Protein AF-0000000079405827 (afdb_homodimer)

Secondary structure (DSSP, 8-state):
--BTT-SSPPPGGGGTTSEEEEEEE-SSSSHHHHHHHHHHHHHHHGGGTEEEEEEE--TTTTTT-S-HHHHHHHHHHTSS-TT---SSEEBPP---SSTT--HHHHHHHHHS-S-TT-SS-S-SSGGG--SSS--TT---STT-EEEE-TTS-EEEEE-TTS-GGGGHHHHHHHHHT--/--BTT-SSPPPGGGGTTSEEEEEEE-SSSSHHHHHHHHHHHHHHHGGGTEEEEEEE--SSTTTT-S-HHHHHHHHHHTSS-TT---SSEEBPP---SSTT--HHHHHHHHHS-S-TT-SS-S-SSGGG--SSS--TT---STT-EEEE-TTS-EEEEE-TTS-GGGGHHHHHHHHHT--

Foldseek 3Di:
DAFQPDDDDDDVVVLAQAKEKEFEAALQDPQQQQQVLLQVLCVVCVVLGYAYEYAYELLFVRRHVDASVCRQVSVDPPVVHPGDDHPHTYGGHAALDAPGHDVVSVVLCVLAQAAPVGRQDQEDDCVSGDHPPDDSSGQRHGTWIWIAANRRRTDGIHHPPDRNNVCSVVSVVRSVVDD/DAFQPDDDDDDVVVLAQAKEKEFEAALQDPQQQQQVLLQVLCVVCVVLGYAYEYAYELLFVRRHVDASVCRQVSVDPPVVHPGDDHPHTYGGHAALDAPGHDVVSVVLCVLAQAAPVGRQDQEDDCVSGDHPPDDSSGQRHGTWIWIAANRRRTDGTHHPPDRNNVCVVVSVVRSVVDD

Radius of gyration: 23.54 Å; Cα contacts (8 Å, |Δi|>4): 698; chains: 2; bounding box: 37×74×50 Å

Solvent-accessible surface area (backbone atoms only — not comparable to full-atom values): 19158 Å² total; per-residue (Å²): 88,39,37,54,97,44,91,61,63,48,58,72,75,78,48,63,68,24,32,35,40,40,27,41,31,40,52,47,61,74,20,48,64,46,54,53,29,51,37,49,50,33,67,74,33,32,92,73,35,40,42,48,39,36,32,31,31,43,68,49,71,25,26,33,63,60,50,71,87,27,43,64,40,32,26,18,52,41,30,62,12,91,68,41,71,77,80,56,53,46,32,42,67,46,43,63,50,35,78,70,28,38,65,68,42,51,54,48,25,67,77,42,46,46,21,74,86,45,66,81,73,54,71,92,58,68,79,52,64,78,60,54,62,82,59,91,38,49,77,57,50,59,46,28,37,38,35,25,33,40,87,68,46,79,70,49,29,36,34,56,82,50,61,63,61,65,48,50,62,60,50,50,54,58,57,63,63,53,135,89,39,38,55,97,44,90,60,63,47,59,71,75,78,47,64,69,24,31,35,41,40,28,42,31,41,51,48,62,72,22,49,64,45,54,52,30,52,37,49,50,33,66,74,32,31,91,73,37,40,42,47,39,35,34,30,32,44,68,47,70,26,26,33,62,60,52,70,87,25,42,64,40,32,26,17,53,40,30,61,12,92,68,42,70,78,81,54,53,47,32,44,66,46,41,62,50,35,78,70,28,39,65,68,41,49,53,47,25,66,76,43,45,44,22,76,85,44,65,80,73,54,70,92,58,69,80,52,62,78,61,54,62,82,59,90,38,48,76,58,50,61,46,29,37,37,34,25,34,40,86,67,47,78,69,48,28,36,34,57,83,50,61,64,59,66,49,50,63,58,50,50,54,57,57,64,64,53,135

Nearest PDB structures (foldseek):
  2f8a-assembly1_A  TM=9.937E-01  e=5.161E-32  Homo sapiens
  1gp1-assembly1_A  TM=9.942E-01  e=3.363E-31  Bos taurus
  2he3-assembly1_A  TM=9.843E-01  e=1.339E-29  Homo sapiens
  2i3y-assembly1_A  TM=9.619E-01  e=4.465E-22  Homo sapiens
  2r37-assembly1_A  TM=9.574E-01  e=3.768E-21  Homo sapiens

Organism: Sphenodon punctatus (NCBI:txid8508)

InterPro domains:
  IPR000889 Glutathione peroxidase [PF00255] (8-109)
  IPR000889 Glutathione peroxidase [PIRSF000303] (8-177)
  IPR000889 Glutathione peroxidase [PR01011] (15-32)
  IPR000889 Glutathione peroxidase [PR01011] (50-66)
  IPR000889 Glutathione peroxidase [PR01011] (139-148)
  IPR000889 Glutathione peroxidase [PS51355] (1-179)
  IPR000889 Glutathione peroxidase [PTHR11592] (9-175)
  IPR000889 Glutathione peroxidase [cd00340] (8-171)
  IPR029760 Glutathione peroxidase conserved site [PS00763] (53-60)
  IPR036249 Thioredoxin-like superfamily [SSF52833] (8-176)

pLDDT: mean 95.85, std 5.58, range [57.94, 98.88]

Structure (mmCIF, N/CA/C/O backbone):
data_AF-0000000079405827-model_v1
#
loop_
_entity.id
_entity.type
_entity.pdbx_description
1 polymer 'Glutathione peroxidase'
#
loop_
_atom_site.group_PDB
_atom_site.id
_atom_site.type_symbol
_atom_site.label_atom_id
_atom_site.label_alt_id
_atom_site.label_comp_id
_atom_site.label_asym_id
_atom_site.label_entity_id
_atom_site.label_seq_id
_atom_site.pdbx_PDB_ins_code
_atom_site.Cartn_x
_atom_site.Cartn_y
_atom_site.Cartn_z
_atom_site.occupancy
_atom_site.B_iso_or_equiv
_atom_site.auth_seq_id
_atom_site.auth_comp_id
_atom_site.auth_asym_id
_atom_site.auth_atom_id
_atom_site.pdbx_PDB_model_num
ATOM 1 N N . ALA A 1 1 ? 0.697 -11.344 -21.594 1 86.25 1 ALA A N 1
ATOM 2 C CA . ALA A 1 1 ? 0.939 -10.43 -20.484 1 86.25 1 ALA A CA 1
ATOM 3 C C . ALA A 1 1 ? 2.293 -9.742 -20.625 1 86.25 1 ALA A C 1
ATOM 5 O O . ALA A 1 1 ? 3.203 -10.266 -21.266 1 86.25 1 ALA A O 1
ATOM 6 N N . ARG A 1 2 ? 2.357 -8.57 -20 1 90.69 2 ARG A N 1
ATOM 7 C CA . ARG A 1 2 ? 3.594 -7.809 -20.156 1 90.69 2 ARG A CA 1
ATOM 8 C C . ARG A 1 2 ? 4.445 -7.887 -18.891 1 90.69 2 ARG A C 1
ATOM 10 O O . ARG A 1 2 ? 4.02 -7.449 -17.812 1 90.69 2 ARG A O 1
ATOM 17 N N . PRO A 1 3 ? 5.613 -8.508 -19 1 92.69 3 PRO A N 1
ATOM 18 C CA . PRO A 1 3 ? 6.531 -8.477 -17.859 1 92.69 3 PRO A CA 1
ATOM 19 C C . PRO A 1 3 ? 6.945 -7.059 -17.484 1 92.69 3 PRO A C 1
ATOM 21 O O . PRO A 1 3 ? 6.996 -6.172 -18.328 1 92.69 3 PRO A O 1
ATOM 24 N N . LEU A 1 4 ? 7.199 -6.898 -16.25 1 93.31 4 LEU A N 1
ATOM 25 C CA . LEU A 1 4 ? 7.668 -5.594 -15.805 1 93.31 4 LEU A CA 1
ATOM 26 C C . LEU A 1 4 ? 8.961 -5.207 -16.516 1 93.31 4 LEU A C 1
ATOM 28 O O . LEU A 1 4 ? 9.867 -6.035 -16.656 1 93.31 4 LEU A O 1
ATOM 32 N N . GLY A 1 5 ? 9 -3.979 -16.938 1 86.31 5 GLY A N 1
ATOM 33 C CA . GLY A 1 5 ? 10.242 -3.434 -17.469 1 86.31 5 GLY A CA 1
ATOM 34 C C . GLY A 1 5 ? 10.523 -3.879 -18.891 1 86.31 5 GLY A C 1
ATOM 35 O O . GLY A 1 5 ? 11.609 -3.621 -19.422 1 86.31 5 GLY A O 1
ATOM 36 N N . VAL A 1 6 ? 9.656 -4.672 -19.359 1 84.25 6 VAL A N 1
ATOM 37 C CA . VAL A 1 6 ? 9.883 -5.164 -20.719 1 84.25 6 VAL A CA 1
ATOM 38 C C . VAL A 1 6 ? 8.797 -4.637 -21.656 1 84.25 6 VAL A C 1
ATOM 40 O O . VAL A 1 6 ? 7.652 -4.453 -21.234 1 84.25 6 VAL A O 1
ATOM 43 N N . ALA A 1 7 ? 9.211 -4.406 -22.844 1 78.75 7 ALA A N 1
ATOM 44 C CA . ALA A 1 7 ? 8.32 -3.779 -23.812 1 78.75 7 ALA A CA 1
ATOM 45 C C . ALA A 1 7 ? 7.395 -4.809 -24.453 1 78.75 7 ALA A C 1
ATOM 47 O O . ALA A 1 7 ? 6.223 -4.527 -24.703 1 78.75 7 ALA A O 1
ATOM 48 N N . GLU A 1 8 ? 7.871 -6 -24.609 1 85.44 8 GLU A N 1
ATOM 49 C CA . GLU A 1 8 ? 7.113 -6.992 -25.359 1 85.44 8 GLU A CA 1
ATOM 50 C C . GLU A 1 8 ? 6.332 -7.91 -24.422 1 85.44 8 GLU A C 1
ATOM 52 O O . GLU A 1 8 ? 6.848 -8.336 -23.391 1 85.44 8 GLU A O 1
ATOM 57 N N . PRO A 1 9 ? 5.145 -8.125 -24.891 1 87.44 9 PRO A N 1
ATOM 58 C CA . PRO A 1 9 ? 4.332 -9.039 -24.094 1 87.44 9 PRO A CA 1
ATOM 59 C C . PRO A 1 9 ? 4.824 -10.484 -24.172 1 87.44 9 PRO A C 1
ATOM 61 O O . PRO A 1 9 ? 5.512 -10.852 -25.125 1 87.44 9 PRO A O 1
ATOM 64 N N . LEU A 1 10 ? 4.719 -11.156 -23.125 1 85.81 10 LEU A N 1
ATOM 65 C CA . LEU A 1 10 ? 4.953 -12.594 -23.094 1 85.81 10 LEU A CA 1
ATOM 66 C C . LEU A 1 10 ? 3.689 -13.359 -23.484 1 85.81 10 LEU A C 1
ATOM 68 O O . LEU A 1 10 ? 2.629 -13.148 -22.891 1 85.81 10 LEU A O 1
ATOM 72 N N . GLU A 1 11 ? 3.865 -14.102 -24.531 1 84.06 11 GLU A N 1
ATOM 73 C CA . GLU A 1 11 ? 2.773 -14.984 -24.922 1 84.06 11 GLU A CA 1
ATOM 74 C C . GLU A 1 11 ? 2.779 -16.281 -24.109 1 84.06 11 GLU A C 1
ATOM 76 O O . GLU A 1 11 ? 3.73 -17.062 -24.172 1 84.06 11 GLU A O 1
ATOM 81 N N . LEU A 1 12 ? 1.746 -16.531 -23.516 1 82.06 12 LEU A N 1
ATOM 82 C CA . LEU A 1 12 ? 1.686 -17.688 -22.625 1 82.06 12 LEU A CA 1
ATOM 83 C C . LEU A 1 12 ? 1.833 -18.984 -23.422 1 82.06 12 LEU A C 1
ATOM 85 O O . LEU A 1 12 ? 2.297 -20 -22.875 1 82.06 12 LEU A O 1
ATOM 89 N N . GLY A 1 13 ? 1.433 -18.844 -24.625 1 81.62 13 GLY A N 1
ATOM 90 C CA . GLY A 1 13 ? 1.62 -20 -25.5 1 81.62 13 GLY A CA 1
ATOM 91 C C . GLY A 1 13 ? 3.076 -20.391 -25.672 1 81.62 13 GLY A C 1
ATOM 92 O O . GLY A 1 13 ? 3.385 -21.547 -25.953 1 81.62 13 GLY A O 1
ATOM 93 N N . SER A 1 14 ? 3.949 -19.438 -25.469 1 83.69 14 SER A N 1
ATOM 94 C CA . SER A 1 14 ? 5.379 -19.688 -25.609 1 83.69 14 SER A CA 1
ATOM 95 C C . SER A 1 14 ? 5.906 -20.547 -24.469 1 83.69 14 SER A C 1
ATOM 97 O O . SER A 1 14 ? 7.035 -21.031 -24.516 1 83.69 14 SER A O 1
ATOM 99 N N . LEU A 1 15 ? 5.039 -20.797 -23.562 1 86 15 LEU A N 1
ATOM 100 C CA . LEU A 1 15 ? 5.449 -21.562 -22.375 1 86 15 LEU A CA 1
ATOM 101 C C . LEU A 1 15 ? 4.91 -22.984 -22.438 1 86 15 LEU A C 1
ATOM 103 O O . LEU A 1 15 ? 4.906 -23.688 -21.422 1 86 15 LEU A O 1
ATOM 107 N N . GLN A 1 16 ? 4.535 -23.297 -23.594 1 86.56 16 GLN A N 1
ATOM 108 C CA . GLN A 1 16 ? 4.102 -24.672 -23.797 1 86.56 16 GLN A CA 1
ATOM 109 C C . GLN A 1 16 ? 5.211 -25.656 -23.422 1 86.56 16 GLN A C 1
ATOM 111 O O . GLN A 1 16 ? 6.383 -25.422 -23.734 1 86.56 16 GLN A O 1
ATOM 116 N N . GLY A 1 17 ? 4.898 -26.797 -22.797 1 92 17 GLY A N 1
ATOM 117 C CA . GLY A 1 17 ? 5.859 -27.812 -22.391 1 92 17 GLY A CA 1
ATOM 118 C C . GLY A 1 17 ? 6.363 -27.625 -20.984 1 92 17 GLY A C 1
ATOM 119 O O . GLY A 1 17 ? 7.047 -28.484 -20.438 1 92 17 GLY A O 1
ATOM 120 N N . ARG A 1 18 ? 6.008 -26.547 -20.391 1 95.94 18 ARG A N 1
ATOM 121 C CA . ARG A 1 18 ? 6.441 -26.266 -19.031 1 95.94 18 ARG A CA 1
ATOM 122 C C . ARG A 1 18 ? 5.273 -26.375 -18.047 1 95.94 18 ARG A C 1
ATOM 124 O O . ARG A 1 18 ? 4.117 -26.203 -18.438 1 95.94 18 ARG A O 1
ATOM 131 N N . VAL A 1 19 ? 5.613 -26.75 -16.859 1 97.94 19 VAL A N 1
ATOM 132 C CA . VAL A 1 19 ? 4.668 -26.594 -15.766 1 97.94 19 VAL A CA 1
ATOM 133 C C . VAL A 1 19 ? 4.648 -25.141 -15.305 1 97.94 19 VAL A C 1
ATOM 135 O O . VAL A 1 19 ? 5.699 -24.531 -15.062 1 97.94 19 VAL A O 1
ATOM 138 N N . LEU A 1 20 ? 3.449 -24.547 -15.25 1 98.25 20 LEU A N 1
ATOM 139 C CA . LEU A 1 20 ? 3.344 -23.141 -14.875 1 98.25 20 LEU A CA 1
ATOM 140 C C . LEU A 1 20 ? 2.697 -22.984 -13.508 1 98.25 20 LEU A C 1
ATOM 142 O O . LEU A 1 20 ? 1.694 -23.641 -13.211 1 98.25 20 LEU A O 1
ATOM 146 N N . LEU A 1 21 ? 3.318 -22.266 -12.688 1 98.81 21 LEU A N 1
ATOM 147 C CA . LEU A 1 21 ? 2.719 -21.797 -11.445 1 98.81 21 LEU A CA 1
ATOM 148 C C . LEU A 1 21 ? 2.355 -20.312 -11.531 1 98.81 21 LEU A C 1
ATOM 150 O O . LEU A 1 21 ? 3.238 -19.453 -11.555 1 98.81 21 LEU A O 1
ATOM 154 N N . VAL A 1 22 ? 1.059 -20 -11.586 1 98.69 22 VAL A N 1
ATOM 155 C CA . VAL A 1 22 ? 0.541 -18.656 -11.75 1 98.69 22 VAL A CA 1
ATOM 156 C C . VAL A 1 22 ? -0.008 -18.141 -10.422 1 98.69 22 VAL A C 1
ATOM 158 O O . VAL A 1 22 ? -0.801 -18.828 -9.766 1 98.69 22 VAL A O 1
ATOM 161 N N . SER A 1 23 ? 0.388 -17 -10.039 1 98.81 23 SER A N 1
ATOM 162 C CA . SER A 1 23 ? -0.077 -16.438 -8.773 1 98.81 23 SER A CA 1
ATOM 163 C C . SER A 1 23 ? -0.349 -14.945 -8.891 1 98.81 23 SER A C 1
ATOM 165 O O . SER A 1 23 ? 0.445 -14.211 -9.484 1 98.81 23 SER A O 1
ATOM 167 N N . ASN A 1 24 ? -1.517 -14.492 -8.406 1 98.81 24 ASN A N 1
ATOM 168 C CA . ASN A 1 24 ? -1.604 -13.07 -8.102 1 98.81 24 ASN A CA 1
ATOM 169 C C . ASN A 1 24 ? -0.792 -12.711 -6.859 1 98.81 24 ASN A C 1
ATOM 171 O O . ASN A 1 24 ? -0.748 -13.484 -5.898 1 98.81 24 ASN A O 1
ATOM 175 N N . VAL A 1 25 ? -0.154 -11.594 -6.922 1 98.81 25 VAL A N 1
ATOM 176 C CA . VAL A 1 25 ? 0.76 -11.25 -5.84 1 98.81 25 VAL A CA 1
ATOM 177 C C . VAL A 1 25 ? 0.55 -9.789 -5.434 1 98.81 25 VAL A C 1
ATOM 179 O O . VAL A 1 25 ? -0.165 -9.047 -6.109 1 98.81 25 VAL A O 1
ATOM 182 N N . ALA A 1 26 ? 1.133 -9.438 -4.281 1 98.56 26 ALA A N 1
ATOM 183 C CA . ALA A 1 26 ? 1.172 -8.07 -3.777 1 98.56 26 ALA A CA 1
ATOM 184 C C . ALA A 1 26 ? 2.453 -7.812 -2.99 1 98.56 26 ALA A C 1
ATOM 186 O O . ALA A 1 26 ? 3.023 -8.734 -2.402 1 98.56 26 ALA A O 1
ATOM 187 N N . SER A 1 27 ? 2.848 -6.57 -2.902 1 97.69 27 SER A N 1
ATOM 188 C CA . SER A 1 27 ? 4.137 -6.207 -2.324 1 97.69 27 SER A CA 1
ATOM 189 C C . SER A 1 27 ? 4.016 -5.945 -0.828 1 97.69 27 SER A C 1
ATOM 191 O O . SER A 1 27 ? 5.027 -5.836 -0.129 1 97.69 27 SER A O 1
ATOM 193 N N . LEU A 1 28 ? 2.789 -5.844 -0.289 1 95.94 28 LEU A N 1
ATOM 194 C CA . LEU A 1 28 ? 2.643 -5.465 1.111 1 95.94 28 LEU A CA 1
ATOM 195 C C . LEU A 1 28 ? 1.641 -6.371 1.819 1 95.94 28 LEU A C 1
ATOM 197 O O . LEU A 1 28 ? 0.811 -5.895 2.6 1 95.94 28 LEU A O 1
ATOM 201 N N . GLY A 1 29 ? 1.593 -7.609 1.593 1 94.44 29 GLY A N 1
ATOM 202 C CA . GLY A 1 29 ? 0.883 -8.688 2.262 1 94.44 29 GLY A CA 1
ATOM 203 C C . GLY A 1 29 ? 1.81 -9.695 2.914 1 94.44 29 GLY A C 1
ATOM 204 O O . GLY A 1 29 ? 2.77 -9.32 3.588 1 94.44 29 GLY A O 1
ATOM 205 N N . THR A 1 30 ? 1.383 -11 2.805 1 96.06 30 THR A N 1
ATOM 206 C CA . THR A 1 30 ? 2.283 -12.07 3.234 1 96.06 30 THR A CA 1
ATOM 207 C C . THR A 1 30 ? 3.451 -12.211 2.262 1 96.06 30 THR A C 1
ATOM 209 O O . THR A 1 30 ? 3.883 -13.328 1.964 1 96.06 30 THR A O 1
ATOM 212 N N . THR A 1 31 ? 3.854 -11.164 1.814 1 97.56 31 THR A N 1
ATOM 213 C CA . THR A 1 31 ? 4.793 -10.984 0.715 1 97.56 31 THR A CA 1
ATOM 214 C C . THR A 1 31 ? 6.113 -11.695 1.011 1 97.56 31 THR A C 1
ATOM 216 O O . THR A 1 31 ? 6.609 -12.461 0.182 1 97.56 31 THR A O 1
ATOM 219 N N . THR A 1 32 ? 6.68 -11.453 2.193 1 98.06 32 THR A N 1
ATOM 220 C CA . THR A 1 32 ? 7.98 -12.039 2.506 1 98.06 32 THR A CA 1
ATOM 221 C C . THR A 1 32 ? 7.93 -13.555 2.387 1 98.06 32 THR A C 1
ATOM 223 O O . THR A 1 32 ? 8.766 -14.156 1.708 1 98.06 32 THR A O 1
ATOM 226 N N . ARG A 1 33 ? 6.977 -14.141 2.975 1 97.94 33 ARG A N 1
ATOM 227 C CA . ARG A 1 33 ? 6.844 -15.594 2.951 1 97.94 33 ARG A CA 1
ATOM 228 C C . ARG A 1 33 ? 6.625 -16.094 1.53 1 97.94 33 ARG A C 1
ATOM 230 O O . ARG A 1 33 ? 7.371 -16.953 1.051 1 97.94 33 ARG A O 1
ATOM 237 N N . ASP A 1 34 ? 5.684 -15.578 0.846 1 98.44 34 ASP A N 1
ATOM 238 C CA . ASP A 1 34 ? 5.25 -16.125 -0.432 1 98.44 34 ASP A CA 1
ATOM 239 C C . ASP A 1 34 ? 6.277 -15.859 -1.527 1 98.44 34 ASP A C 1
ATOM 241 O O . ASP A 1 34 ? 6.594 -16.75 -2.322 1 98.44 34 ASP A O 1
ATOM 245 N N . PHE A 1 35 ? 6.809 -14.648 -1.574 1 98.69 35 PHE A N 1
ATOM 246 C CA . PHE A 1 35 ? 7.797 -14.352 -2.604 1 98.69 35 PHE A CA 1
ATOM 247 C C . PHE A 1 35 ? 9.055 -15.195 -2.406 1 98.69 35 PHE A C 1
ATOM 249 O O . PHE A 1 35 ? 9.664 -15.641 -3.377 1 98.69 35 PHE A O 1
ATOM 256 N N . THR A 1 36 ? 9.453 -15.344 -1.16 1 98.69 36 THR A N 1
ATOM 257 C CA . THR A 1 36 ? 10.625 -16.172 -0.883 1 98.69 36 THR A CA 1
ATOM 258 C C . THR A 1 36 ? 10.383 -17.609 -1.313 1 98.69 36 THR A C 1
ATOM 260 O O . THR A 1 36 ? 11.258 -18.25 -1.913 1 98.69 36 THR A O 1
ATOM 263 N N . GLN A 1 37 ? 9.227 -18.094 -1.058 1 98.81 37 GLN A N 1
ATOM 264 C CA . GLN A 1 37 ? 8.898 -19.484 -1.382 1 98.81 37 GLN A CA 1
ATOM 265 C C . GLN A 1 37 ? 8.711 -19.656 -2.885 1 98.81 37 GLN A C 1
ATOM 267 O O . GLN A 1 37 ? 9.086 -20.688 -3.443 1 98.81 37 GLN A O 1
ATOM 272 N N . LEU A 1 38 ? 8.125 -18.703 -3.576 1 98.81 38 LEU A N 1
ATOM 273 C CA . LEU A 1 38 ? 8.039 -18.734 -5.031 1 98.81 38 LEU A CA 1
ATOM 274 C C . LEU A 1 38 ? 9.43 -18.781 -5.652 1 98.81 38 LEU A C 1
ATOM 276 O O . LEU A 1 38 ? 9.68 -19.547 -6.586 1 98.81 38 LEU A O 1
ATOM 280 N N . ARG A 1 39 ? 10.297 -17.984 -5.125 1 98.75 39 ARG A N 1
ATOM 281 C CA . ARG A 1 39 ? 11.672 -17.953 -5.613 1 98.75 39 ARG A CA 1
ATOM 282 C C . ARG A 1 39 ? 12.352 -19.297 -5.414 1 98.75 39 ARG A C 1
ATOM 284 O O . ARG A 1 39 ? 13.086 -19.766 -6.289 1 98.75 39 ARG A O 1
ATOM 291 N N . GLU A 1 40 ? 12.109 -19.828 -4.215 1 98.81 40 GLU A N 1
ATOM 292 C CA . GLU A 1 40 ? 12.688 -21.125 -3.904 1 98.81 40 GLU A CA 1
ATOM 293 C C . GLU A 1 40 ? 12.18 -22.203 -4.859 1 98.81 40 GLU A C 1
ATOM 295 O O . GLU A 1 40 ? 12.953 -23.031 -5.348 1 98.81 40 GLU A O 1
ATOM 300 N N . LEU A 1 41 ? 10.891 -22.234 -5.129 1 98.88 41 LEU A N 1
ATOM 301 C CA . LEU A 1 41 ? 10.32 -23.203 -6.062 1 98.88 41 LEU A CA 1
ATOM 302 C C . LEU A 1 41 ? 10.93 -23.047 -7.449 1 98.88 41 LEU A C 1
ATOM 304 O O . LEU A 1 41 ? 11.312 -24.031 -8.078 1 98.88 41 LEU A O 1
ATOM 308 N N . GLN A 1 42 ? 11.008 -21.812 -7.898 1 98.88 42 GLN A N 1
ATOM 309 C CA . GLN A 1 42 ? 11.617 -21.547 -9.203 1 98.88 42 GLN A CA 1
ATOM 310 C C . GLN A 1 42 ? 13.07 -22.016 -9.227 1 98.88 42 GLN A C 1
ATOM 312 O O . GLN A 1 42 ? 13.523 -22.578 -10.219 1 98.88 42 GLN A O 1
ATOM 317 N N . GLN A 1 43 ? 13.773 -21.75 -8.164 1 98.69 43 GLN A N 1
ATOM 318 C CA . GLN A 1 43 ? 15.172 -22.141 -8.078 1 98.69 43 GLN A CA 1
ATOM 319 C C . GLN A 1 43 ? 15.32 -23.656 -8.141 1 98.69 43 GLN A C 1
ATOM 321 O O . GLN A 1 43 ? 16.188 -24.172 -8.859 1 98.69 43 GLN A O 1
ATOM 326 N N . ARG A 1 44 ? 14.523 -24.359 -7.469 1 98.38 44 ARG A N 1
ATOM 327 C CA . ARG A 1 44 ? 14.617 -25.812 -7.34 1 98.38 44 ARG A CA 1
ATOM 328 C C . ARG A 1 44 ? 14.164 -26.5 -8.617 1 98.38 44 ARG A C 1
ATOM 330 O O . ARG A 1 44 ? 14.75 -27.516 -9.031 1 98.38 44 ARG A O 1
ATOM 337 N N . TYR A 1 45 ? 13.148 -25.953 -9.273 1 98.31 45 TYR A N 1
ATOM 338 C CA . TYR A 1 45 ? 12.477 -26.75 -10.297 1 98.31 45 TYR A CA 1
ATOM 339 C C . TYR A 1 45 ? 12.531 -26.047 -11.648 1 98.31 45 TYR A C 1
ATOM 341 O O . TYR A 1 45 ? 12.102 -26.609 -12.664 1 98.31 45 TYR A O 1
ATOM 349 N N . GLY A 1 46 ? 13.078 -24.891 -11.664 1 97.81 46 GLY A N 1
ATOM 350 C CA . GLY A 1 46 ? 13.133 -24.141 -12.914 1 97.81 46 GLY A CA 1
ATOM 351 C C . GLY A 1 46 ? 13.82 -24.891 -14.039 1 97.81 46 GLY A C 1
ATOM 352 O O . GLY A 1 46 ? 13.289 -24.984 -15.148 1 97.81 46 GLY A O 1
ATOM 353 N N . SER A 1 47 ? 14.945 -25.453 -13.758 1 97.25 47 SER A N 1
ATOM 354 C CA . SER A 1 47 ? 15.719 -26.188 -14.766 1 97.25 47 SER A CA 1
ATOM 355 C C . SER A 1 47 ? 15.039 -27.484 -15.156 1 97.25 47 SER A C 1
ATOM 357 O O . SER A 1 47 ? 15.352 -28.062 -16.203 1 97.25 47 SER A O 1
ATOM 359 N N . ARG A 1 48 ? 14.078 -27.906 -14.375 1 96.56 48 ARG A N 1
ATOM 360 C CA . ARG A 1 48 ? 13.383 -29.156 -14.641 1 96.56 48 ARG A CA 1
ATOM 361 C C . ARG A 1 48 ? 12.078 -28.906 -15.398 1 96.56 48 ARG A C 1
ATOM 363 O O . ARG A 1 48 ? 11.383 -29.859 -15.773 1 96.56 48 ARG A O 1
ATOM 370 N N . GLY A 1 49 ? 11.719 -27.641 -15.562 1 96.88 49 GLY A N 1
ATOM 371 C CA . GLY A 1 49 ? 10.578 -27.375 -16.422 1 96.88 49 GLY A CA 1
ATOM 372 C C . GLY A 1 49 ? 9.5 -26.547 -15.758 1 96.88 49 GLY A C 1
ATOM 373 O O . GLY A 1 49 ? 8.422 -26.359 -16.312 1 96.88 49 GLY A O 1
ATOM 374 N N . LEU A 1 50 ? 9.758 -25.984 -14.562 1 98.31 50 LEU A N 1
ATOM 375 C CA . LEU A 1 50 ? 8.797 -25.125 -13.891 1 98.31 50 LEU A CA 1
ATOM 376 C C . LEU A 1 50 ? 9.023 -23.656 -14.281 1 98.31 50 LEU A C 1
ATOM 378 O O . LEU A 1 50 ? 10.172 -23.203 -14.359 1 98.31 50 LEU A O 1
ATOM 382 N N . THR A 1 51 ? 7.949 -22.938 -14.477 1 98.31 51 THR A N 1
ATOM 383 C CA . THR A 1 51 ? 7.992 -21.484 -14.609 1 98.31 51 THR A CA 1
ATOM 384 C C . THR A 1 51 ? 6.973 -20.828 -13.68 1 98.31 51 THR A C 1
ATOM 386 O O . THR A 1 51 ? 5.781 -21.141 -13.75 1 98.31 51 THR A O 1
ATOM 389 N N . VAL A 1 52 ? 7.469 -20.031 -12.859 1 98.56 52 VAL A N 1
ATOM 390 C CA . VAL A 1 52 ? 6.617 -19.234 -11.977 1 98.56 52 VAL A CA 1
ATOM 391 C C . VAL A 1 52 ? 6.25 -17.922 -12.648 1 98.56 52 VAL A C 1
ATOM 393 O O . VAL A 1 52 ? 7.113 -17.234 -13.211 1 98.56 52 VAL A O 1
ATOM 396 N N . LEU A 1 53 ? 4.984 -17.516 -12.609 1 98.44 53 LEU A N 1
ATOM 397 C CA . LEU A 1 53 ? 4.465 -16.266 -13.164 1 98.44 53 LEU A CA 1
ATOM 398 C C . LEU A 1 53 ? 3.693 -15.484 -12.109 1 98.44 53 LEU A C 1
ATOM 400 O O . LEU A 1 53 ? 2.686 -15.969 -11.586 1 98.44 53 LEU A O 1
ATOM 404 N N . ALA A 1 54 ? 4.176 -14.336 -11.828 1 98.69 54 ALA A N 1
ATOM 405 C CA . ALA A 1 54 ? 3.57 -13.516 -10.781 1 98.69 54 ALA A CA 1
ATOM 406 C C . ALA A 1 54 ? 2.834 -12.32 -11.375 1 98.69 54 ALA A C 1
ATOM 408 O O . ALA A 1 54 ? 3.396 -11.578 -12.188 1 98.69 54 ALA A O 1
ATOM 409 N N . PHE A 1 55 ? 1.612 -12.125 -10.953 1 98.62 55 PHE A N 1
ATOM 410 C CA . PHE A 1 55 ? 0.769 -11.047 -11.453 1 98.62 55 PHE A CA 1
ATOM 411 C C . PHE A 1 55 ? 0.343 -10.125 -10.32 1 98.62 55 PHE A C 1
ATOM 413 O O . PHE A 1 55 ? -0.641 -10.398 -9.625 1 98.62 55 PHE A O 1
ATOM 420 N N . PRO A 1 56 ? 1.024 -8.992 -10.18 1 98.75 56 PRO A N 1
ATOM 421 C CA . PRO A 1 56 ? 0.606 -8.039 -9.148 1 98.75 56 PRO A CA 1
ATOM 422 C C . PRO A 1 56 ? -0.838 -7.574 -9.32 1 98.75 56 PRO A C 1
ATOM 424 O O . PRO A 1 56 ? -1.285 -7.352 -10.453 1 98.75 56 PRO A O 1
ATOM 427 N N . CYS A 1 57 ? -1.548 -7.504 -8.234 1 98.75 57 CYS A N 1
ATOM 428 C CA . CYS A 1 57 ? -2.955 -7.117 -8.219 1 98.75 57 CYS A CA 1
ATOM 429 C C . CYS A 1 57 ? -3.281 -6.277 -6.992 1 98.75 57 CYS A C 1
ATOM 431 O O . CYS A 1 57 ? -2.82 -6.578 -5.891 1 98.75 57 CYS A O 1
ATOM 433 N N . ASN A 1 58 ? -4.117 -5.242 -7.129 1 98.06 58 ASN A N 1
ATOM 434 C CA . ASN A 1 58 ? -4.383 -4.312 -6.035 1 98.06 58 ASN A CA 1
ATOM 435 C C . ASN A 1 58 ? -5.797 -4.477 -5.488 1 98.06 58 ASN A C 1
ATOM 437 O O . ASN A 1 58 ? -6.285 -3.625 -4.742 1 98.06 58 ASN A O 1
ATOM 441 N N . GLN A 1 59 ? -6.461 -5.527 -5.77 1 97.56 59 GLN A N 1
ATOM 442 C CA . GLN A 1 59 ? -7.879 -5.676 -5.461 1 97.56 59 GLN A CA 1
ATOM 443 C C . GLN A 1 59 ? -8.086 -6.191 -4.043 1 97.56 59 GLN A C 1
ATOM 445 O O . GLN A 1 59 ? -9.219 -6.281 -3.566 1 97.56 59 GLN A O 1
ATOM 450 N N . PHE A 1 60 ? -6.984 -6.504 -3.326 1 96.81 60 PHE A N 1
ATOM 451 C CA . PHE A 1 60 ? -7.09 -7.137 -2.016 1 96.81 60 PHE A CA 1
ATOM 452 C C . PHE A 1 60 ? -6.363 -6.312 -0.959 1 96.81 60 PHE A C 1
ATOM 454 O O . PHE A 1 60 ? -5.145 -6.41 -0.815 1 96.81 60 PHE A O 1
ATOM 461 N N . GLY A 1 61 ? -7.18 -5.461 -0.219 1 95 61 GLY A N 1
ATOM 462 C CA . GLY A 1 61 ? -6.617 -4.617 0.823 1 95 61 GLY A CA 1
ATOM 463 C C . GLY A 1 61 ? -5.742 -3.502 0.282 1 95 61 GLY A C 1
ATOM 464 O O . GLY A 1 61 ? -5.016 -2.855 1.037 1 95 61 GLY A O 1
ATOM 465 N N . HIS A 1 62 ? -5.691 -3.4 -1.054 1 96.81 62 HIS A N 1
ATOM 466 C CA . HIS A 1 62 ? -4.828 -2.434 -1.728 1 96.81 62 HIS A CA 1
ATOM 467 C C . HIS A 1 62 ? -3.371 -2.621 -1.322 1 96.81 62 HIS A C 1
ATOM 469 O O . HIS A 1 62 ? -2.666 -1.645 -1.059 1 96.81 62 HIS A O 1
ATOM 475 N N . GLN A 1 63 ? -3.018 -3.83 -1.265 1 97.88 63 GLN A N 1
ATOM 476 C CA . GLN A 1 63 ? -1.667 -4.156 -0.818 1 97.88 63 GLN A CA 1
ATOM 477 C C . GLN A 1 63 ? -0.663 -4.016 -1.959 1 97.88 63 GLN A C 1
ATOM 479 O O . GLN A 1 63 ? 0.52 -4.32 -1.792 1 97.88 63 GLN A O 1
ATOM 484 N N . GLU A 1 64 ? -1.115 -3.541 -3.117 1 98.25 64 GLU A N 1
ATOM 485 C CA . GLU A 1 64 ? -0.251 -3.242 -4.254 1 98.25 64 GLU A CA 1
ATOM 486 C C . GLU A 1 64 ? -0.564 -1.866 -4.836 1 98.25 64 GLU A C 1
ATOM 488 O O . GLU A 1 64 ? -0.831 -1.739 -6.035 1 98.25 64 GLU A O 1
ATOM 493 N N . ASN A 1 65 ? -0.395 -0.883 -4.062 1 97.5 65 ASN A N 1
ATOM 494 C CA . ASN A 1 65 ? -0.641 0.494 -4.48 1 97.5 65 ASN A CA 1
ATOM 495 C C . ASN A 1 65 ? 0.485 1.021 -5.363 1 97.5 65 ASN A C 1
ATOM 497 O O . ASN A 1 65 ? 0.331 2.053 -6.023 1 97.5 65 ASN A O 1
ATOM 501 N N . ALA A 1 66 ? 1.624 0.323 -5.391 1 97.31 66 ALA A N 1
ATOM 502 C CA . ALA A 1 66 ? 2.777 0.75 -6.18 1 97.31 66 ALA A CA 1
ATOM 503 C C . ALA A 1 66 ? 2.467 0.709 -7.672 1 97.31 66 ALA A C 1
ATOM 505 O O . ALA A 1 66 ? 1.649 -0.098 -8.125 1 97.31 66 ALA A O 1
ATOM 506 N N . THR A 1 67 ? 3.105 1.634 -8.43 1 97.31 67 THR A N 1
ATOM 507 C CA . THR A 1 67 ? 3.045 1.569 -9.883 1 97.31 67 THR A CA 1
ATOM 508 C C . THR A 1 67 ? 3.943 0.456 -10.414 1 97.31 67 THR A C 1
ATOM 510 O O . THR A 1 67 ? 4.773 -0.081 -9.68 1 97.31 67 THR A O 1
ATOM 513 N N . ASN A 1 68 ? 3.746 0.147 -11.727 1 97.38 68 ASN A N 1
ATOM 514 C CA . ASN A 1 68 ? 4.574 -0.881 -12.344 1 97.38 68 ASN A CA 1
ATOM 515 C C . ASN A 1 68 ? 6.062 -0.575 -12.195 1 97.38 68 ASN A C 1
ATOM 517 O O . ASN A 1 68 ? 6.867 -1.483 -11.992 1 97.38 68 ASN A O 1
ATOM 521 N N . GLU A 1 69 ? 6.414 0.678 -12.258 1 96.44 69 GLU A N 1
ATOM 522 C CA . GLU A 1 69 ? 7.809 1.098 -12.156 1 96.44 69 GLU A CA 1
ATOM 523 C C . GLU A 1 69 ? 8.32 0.971 -10.727 1 96.44 69 GLU A C 1
ATOM 525 O O . GLU A 1 69 ? 9.531 0.878 -10.5 1 96.44 69 GLU A O 1
ATOM 530 N N . GLU A 1 70 ? 7.453 0.849 -9.773 1 98 70 GLU A N 1
ATOM 531 C CA . GLU A 1 70 ? 7.832 0.916 -8.367 1 98 70 GLU A CA 1
ATOM 532 C C . GLU A 1 70 ? 7.848 -0.473 -7.73 1 98 70 GLU A C 1
ATOM 534 O O . GLU A 1 70 ? 8.469 -0.677 -6.688 1 98 70 GLU A O 1
ATOM 539 N N . ILE A 1 71 ? 7.191 -1.402 -8.305 1 98.38 71 ILE A N 1
ATOM 540 C CA . ILE A 1 71 ? 6.922 -2.697 -7.691 1 98.38 71 ILE A CA 1
ATOM 541 C C . ILE A 1 71 ? 8.234 -3.393 -7.352 1 98.38 71 ILE A C 1
ATOM 543 O O . ILE A 1 71 ? 8.422 -3.867 -6.23 1 98.38 71 ILE A O 1
ATOM 547 N N . LEU A 1 72 ? 9.156 -3.443 -8.297 1 98.12 72 LEU A N 1
ATOM 548 C CA . LEU A 1 72 ? 10.414 -4.141 -8.047 1 98.12 72 LEU A CA 1
ATOM 549 C C . LEU A 1 72 ? 11.219 -3.439 -6.957 1 98.12 72 LEU A C 1
ATOM 551 O O . LEU A 1 72 ? 11.922 -4.09 -6.184 1 98.12 72 LEU A O 1
ATOM 555 N N . ASN A 1 73 ? 11.156 -2.102 -6.898 1 98.25 73 ASN A N 1
ATOM 556 C CA . ASN A 1 73 ? 11.789 -1.369 -5.805 1 98.25 73 ASN A CA 1
ATOM 557 C C . ASN A 1 73 ? 11.164 -1.717 -4.457 1 98.25 73 ASN A C 1
ATOM 559 O O . ASN A 1 73 ? 11.859 -1.815 -3.449 1 98.25 73 ASN A O 1
ATOM 563 N N . SER A 1 74 ? 9.867 -1.834 -4.469 1 98.62 74 SER A N 1
ATOM 564 C CA . SER A 1 74 ? 9.188 -2.234 -3.242 1 98.62 74 SER A CA 1
ATOM 565 C C . SER A 1 74 ? 9.688 -3.588 -2.748 1 98.62 74 SER A C 1
ATOM 567 O O . SER A 1 74 ? 9.992 -3.75 -1.565 1 98.62 74 SER A O 1
ATOM 569 N N . LEU A 1 75 ? 9.789 -4.559 -3.662 1 98.69 75 LEU A N 1
ATOM 570 C CA . LEU A 1 75 ? 10.266 -5.887 -3.295 1 98.69 75 LEU A CA 1
ATOM 571 C C . LEU A 1 75 ? 11.711 -5.828 -2.805 1 98.69 75 LEU A C 1
ATOM 573 O O . LEU A 1 75 ? 12.055 -6.469 -1.812 1 98.69 75 LEU A O 1
ATOM 577 N N . LYS A 1 76 ? 12.469 -5.07 -3.432 1 98.62 76 LYS A N 1
ATOM 578 C CA . LYS A 1 76 ? 13.906 -5.02 -3.164 1 98.62 76 LYS A CA 1
ATOM 579 C C . LYS A 1 76 ? 14.188 -4.297 -1.85 1 98.62 76 LYS A C 1
ATOM 581 O O . LYS A 1 76 ? 15.086 -4.695 -1.104 1 98.62 76 LYS A O 1
ATOM 586 N N . HIS A 1 77 ? 13.414 -3.273 -1.508 1 98.62 77 HIS A N 1
ATOM 587 C CA . HIS A 1 77 ? 13.852 -2.365 -0.457 1 98.62 77 HIS A CA 1
ATOM 588 C C . HIS A 1 77 ? 12.859 -2.34 0.702 1 98.62 77 HIS A C 1
ATOM 590 O O . HIS A 1 77 ? 13.195 -1.883 1.798 1 98.62 77 HIS A O 1
ATOM 596 N N . VAL A 1 78 ? 11.641 -2.781 0.523 1 98.44 78 VAL A N 1
ATOM 597 C CA . VAL A 1 78 ? 10.602 -2.607 1.536 1 98.44 78 VAL A CA 1
ATOM 598 C C . VAL A 1 78 ? 10.164 -3.969 2.066 1 98.44 78 VAL A C 1
ATOM 600 O O . VAL A 1 78 ? 10.438 -4.312 3.219 1 98.44 78 VAL A O 1
ATOM 603 N N . ARG A 1 79 ? 9.578 -4.766 1.189 1 98.31 79 ARG A N 1
ATOM 604 C CA . ARG A 1 79 ? 9.109 -6.086 1.602 1 98.31 79 ARG A CA 1
ATOM 605 C C . ARG A 1 79 ? 9.219 -7.086 0.456 1 98.31 79 ARG A C 1
ATOM 607 O O . ARG A 1 79 ? 8.578 -6.91 -0.587 1 98.31 79 ARG A O 1
ATOM 614 N N . PRO A 1 80 ? 9.93 -8.078 0.441 1 98.12 80 PRO A N 1
ATOM 615 C CA . PRO A 1 80 ? 10.688 -8.586 1.587 1 98.12 80 PRO A CA 1
ATOM 616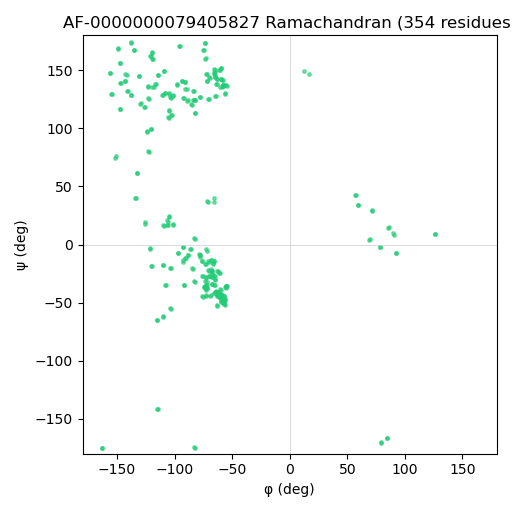 C C . PRO A 1 80 ? 11.82 -7.652 2.008 1 98.12 80 PRO A C 1
ATOM 618 O O . PRO A 1 80 ? 12.258 -7.684 3.162 1 98.12 80 PRO A O 1
ATOM 621 N N . GLY A 1 81 ? 12.281 -6.855 1.027 1 98.06 81 GLY A N 1
ATOM 622 C CA . GLY A 1 81 ? 13.422 -6.004 1.348 1 98.06 81 GLY A CA 1
ATOM 623 C C . GLY A 1 81 ? 14.742 -6.742 1.312 1 98.06 81 GLY A C 1
ATOM 624 O O . GLY A 1 81 ? 14.867 -7.773 0.651 1 98.06 81 GLY A O 1
ATOM 625 N N . GLN A 1 82 ? 15.82 -6.008 1.82 1 97.31 82 GLN A N 1
ATOM 626 C CA . GLN A 1 82 ? 17.156 -6.59 1.954 1 97.31 82 GLN A CA 1
ATOM 627 C C . GLN A 1 82 ? 17.688 -7.055 0.603 1 97.31 82 GLN A C 1
ATOM 629 O O . GLN A 1 82 ? 18.281 -8.133 0.5 1 97.31 82 GLN A O 1
ATOM 634 N N . GLY A 1 83 ? 17.375 -6.406 -0.427 1 98.19 83 GLY A N 1
ATOM 635 C CA . GLY A 1 83 ? 17.938 -6.68 -1.74 1 98.19 83 GLY A CA 1
ATOM 636 C C . GLY A 1 83 ? 17.188 -7.766 -2.494 1 98.19 83 GLY A C 1
ATOM 637 O O . GLY A 1 83 ? 17.656 -8.227 -3.543 1 98.19 83 GLY A O 1
ATOM 638 N N . TYR A 1 84 ? 16.016 -8.141 -2.1 1 98.5 84 TYR A N 1
ATOM 639 C CA . TYR A 1 84 ? 15.273 -9.219 -2.738 1 98.5 84 TYR A CA 1
ATOM 640 C C . TYR A 1 84 ? 15.047 -8.93 -4.215 1 98.5 84 TYR A C 1
ATOM 642 O O . TYR A 1 84 ? 14.633 -7.82 -4.578 1 98.5 84 TYR A O 1
ATOM 650 N N . GLU A 1 85 ? 15.234 -9.906 -4.996 1 98 85 GLU A N 1
ATOM 651 C CA . GLU A 1 85 ? 14.93 -9.922 -6.422 1 98 85 GLU A CA 1
ATOM 652 C C . GLU A 1 85 ? 14.297 -11.242 -6.84 1 98 85 GLU A C 1
ATOM 654 O O . GLU A 1 85 ? 14.828 -12.312 -6.543 1 98 85 GLU A O 1
ATOM 659 N N . PRO A 1 86 ? 13.203 -11.117 -7.496 1 98.12 86 PRO A N 1
ATOM 660 C CA . PRO A 1 86 ? 12.641 -12.375 -8 1 98.12 86 PRO A CA 1
ATOM 661 C C . PRO A 1 86 ? 13.531 -13.039 -9.055 1 98.12 86 PRO A C 1
ATOM 663 O O . PRO A 1 86 ? 14.266 -12.359 -9.766 1 98.12 86 PRO A O 1
ATOM 666 N N . ASN A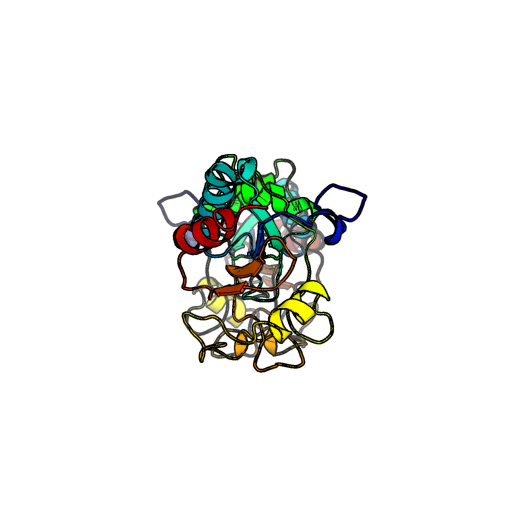 1 87 ? 13.531 -14.352 -9.062 1 98.62 87 ASN A N 1
ATOM 667 C CA . ASN A 1 87 ? 14.164 -15.109 -10.141 1 98.62 87 ASN A CA 1
ATOM 668 C C . ASN A 1 87 ? 13.133 -15.703 -11.094 1 98.62 87 ASN A C 1
ATOM 670 O O . ASN A 1 87 ? 13.383 -16.75 -11.711 1 98.62 87 ASN A O 1
ATOM 674 N N . PHE A 1 88 ? 12.008 -15.125 -11.141 1 98.19 88 PHE A N 1
ATOM 675 C CA . PHE A 1 88 ? 10.883 -15.469 -12.008 1 98.19 88 PHE A CA 1
ATOM 676 C C . PHE A 1 88 ? 10.242 -14.211 -12.578 1 98.19 88 PHE A C 1
ATOM 678 O O . PHE A 1 88 ? 10.609 -13.094 -12.195 1 98.19 88 PHE A O 1
ATOM 685 N N . THR A 1 89 ? 9.273 -14.352 -13.492 1 96.94 89 THR A N 1
ATOM 686 C CA . THR A 1 89 ? 8.703 -13.203 -14.188 1 96.94 89 THR A CA 1
ATOM 687 C C . THR A 1 89 ? 7.609 -12.555 -13.344 1 96.94 89 THR A C 1
ATOM 689 O O . THR A 1 89 ? 6.684 -13.234 -12.891 1 96.94 89 THR A O 1
ATOM 692 N N . VAL A 1 90 ? 7.762 -11.312 -13.094 1 98.19 90 VAL A N 1
ATOM 693 C CA . VAL A 1 90 ? 6.703 -10.477 -12.539 1 98.19 90 VAL A CA 1
ATOM 694 C C . VAL A 1 90 ? 6.102 -9.609 -13.641 1 98.19 90 VAL A C 1
ATOM 696 O O . VAL A 1 90 ? 6.824 -8.922 -14.367 1 98.19 90 VAL A O 1
ATOM 699 N N . PHE A 1 91 ? 4.828 -9.68 -13.781 1 97.94 91 PHE A N 1
ATOM 700 C CA . PHE A 1 91 ? 4.152 -8.977 -14.859 1 97.94 91 PHE A CA 1
ATOM 701 C C . PHE A 1 91 ? 3.625 -7.629 -14.383 1 97.94 91 PHE A C 1
ATOM 703 O O . PHE A 1 91 ? 3.697 -7.312 -13.195 1 97.94 91 PHE A O 1
ATOM 710 N N . GLU A 1 92 ? 3.162 -6.812 -15.336 1 97.62 92 GLU A N 1
ATOM 711 C CA . GLU A 1 92 ? 2.461 -5.578 -14.992 1 97.62 92 GLU A CA 1
ATOM 712 C C . GLU A 1 92 ? 1.207 -5.867 -14.172 1 97.62 92 GLU A C 1
ATOM 714 O O . GLU A 1 92 ? 0.596 -6.93 -14.312 1 97.62 92 GLU A O 1
ATOM 719 N N . LYS A 1 93 ? 0.94 -4.922 -13.438 1 97.94 93 LYS A N 1
ATOM 720 C CA . LYS A 1 93 ? -0.222 -5.047 -12.562 1 97.94 93 LYS A CA 1
ATOM 721 C C . LYS A 1 93 ? -1.496 -5.277 -13.367 1 97.94 93 LYS A C 1
ATOM 723 O O . LYS A 1 93 ? -1.691 -4.668 -14.422 1 97.94 93 LYS A O 1
ATOM 728 N N . CYS A 1 94 ? -2.414 -6.141 -12.828 1 98.19 94 CYS A N 1
ATOM 729 C CA . CYS A 1 94 ? -3.682 -6.414 -13.492 1 98.19 94 CYS A CA 1
ATOM 730 C C . CYS A 1 94 ? -4.777 -6.719 -12.477 1 98.19 94 CYS A C 1
ATOM 732 O O . CYS A 1 94 ? -4.512 -6.797 -11.273 1 98.19 94 CYS A O 1
ATOM 734 N N . GLU A 1 95 ? -6.004 -6.75 -12.945 1 98.62 95 GLU A N 1
ATOM 735 C CA . GLU A 1 95 ? -7.133 -7.203 -12.141 1 98.62 95 GLU A CA 1
ATOM 736 C C . GLU A 1 95 ? -7.402 -8.688 -12.359 1 98.62 95 GLU A C 1
ATOM 738 O O . GLU A 1 95 ? -7.297 -9.188 -13.484 1 98.62 95 GLU A O 1
ATOM 743 N N . VAL A 1 96 ? -7.742 -9.383 -11.281 1 98.81 96 VAL A N 1
ATOM 744 C CA . VAL A 1 96 ? -7.957 -10.82 -11.422 1 98.81 96 VAL A CA 1
ATOM 745 C C . VAL A 1 96 ? -9.445 -11.141 -11.258 1 98.81 96 VAL A C 1
ATOM 747 O O . VAL A 1 96 ? -9.883 -12.242 -11.578 1 98.81 96 VAL A O 1
ATOM 750 N N . ASN A 1 97 ? -10.203 -10.25 -10.695 1 98.81 97 ASN A N 1
ATOM 751 C CA . ASN A 1 97 ? -11.648 -10.367 -10.539 1 98.81 97 ASN A CA 1
ATOM 752 C C . ASN A 1 97 ? -12.383 -9.234 -11.25 1 98.81 97 ASN A C 1
ATOM 754 O O . ASN A 1 97 ? -11.766 -8.242 -11.656 1 98.81 97 ASN A O 1
ATOM 758 N N . GLY A 1 98 ? -13.719 -9.422 -11.43 1 98.5 98 GLY A N 1
ATOM 759 C CA . GLY A 1 98 ? -14.578 -8.352 -11.914 1 98.5 98 GLY A CA 1
ATOM 760 C C . GLY A 1 98 ? -14.594 -8.234 -13.422 1 98.5 98 GLY A C 1
ATOM 761 O O . GLY A 1 98 ? -14.094 -9.117 -14.125 1 98.5 98 GLY A O 1
ATOM 762 N N . ALA A 1 99 ? -15.133 -7.125 -13.914 1 98.5 99 ALA A N 1
ATOM 763 C CA . ALA A 1 99 ? -15.414 -6.93 -15.336 1 98.5 99 ALA A CA 1
ATOM 764 C C . ALA A 1 99 ? -14.125 -6.781 -16.141 1 98.5 99 ALA A C 1
ATOM 766 O O . ALA A 1 99 ? -14.07 -7.156 -17.312 1 98.5 99 ALA A O 1
ATOM 767 N N . ASN A 1 100 ? -13.102 -6.297 -15.438 1 98.25 100 ASN A N 1
ATOM 768 C CA . ASN A 1 100 ? -11.859 -6.027 -16.156 1 98.25 100 ASN A CA 1
ATOM 769 C C . ASN A 1 100 ? -10.789 -7.066 -15.828 1 98.25 100 ASN A C 1
ATOM 771 O O . ASN A 1 100 ? -9.594 -6.816 -16.016 1 98.25 100 ASN A O 1
ATOM 775 N N . ALA A 1 101 ? -11.195 -8.172 -15.367 1 98.62 101 ALA A N 1
ATOM 776 C CA . ALA A 1 101 ? -10.25 -9.227 -15.008 1 98.62 101 ALA A CA 1
ATOM 777 C C . ALA A 1 101 ? -9.398 -9.625 -16.203 1 98.62 101 ALA A C 1
ATOM 779 O O . ALA A 1 101 ? -9.906 -9.727 -17.328 1 98.62 101 ALA A O 1
ATOM 780 N N . HIS A 1 102 ? -8.18 -9.812 -16.016 1 98 102 HIS A N 1
ATOM 781 C CA . HIS A 1 102 ? -7.277 -10.32 -17.031 1 98 102 HIS A CA 1
ATOM 782 C C . HIS A 1 102 ? -7.773 -11.641 -17.609 1 98 102 HIS A C 1
ATOM 784 O O . HIS A 1 102 ? -8.219 -12.516 -16.859 1 98 102 HIS A O 1
ATOM 790 N N . PRO A 1 103 ? -7.73 -11.859 -18.906 1 96.81 103 PRO A N 1
ATOM 791 C CA . PRO A 1 103 ? -8.266 -13.062 -19.547 1 96.81 103 PRO A CA 1
ATOM 792 C C . PRO A 1 103 ? -7.68 -14.352 -18.984 1 96.81 103 PRO A C 1
ATOM 794 O O . PRO A 1 103 ? -8.391 -15.352 -18.859 1 96.81 103 PRO A O 1
ATOM 797 N N . LEU A 1 104 ? -6.43 -14.312 -18.656 1 96.62 104 LEU A N 1
ATOM 798 C CA . LEU A 1 104 ? -5.797 -15.492 -18.078 1 96.62 104 LEU A CA 1
ATOM 799 C C . LEU A 1 104 ? -6.523 -15.922 -16.797 1 96.62 104 LEU A C 1
ATOM 801 O O . LEU A 1 104 ? -6.801 -17.109 -16.609 1 96.62 104 LEU A O 1
ATOM 805 N N . PHE A 1 105 ? -6.809 -15 -15.977 1 98.56 105 PHE A N 1
ATOM 806 C CA . PHE A 1 105 ? -7.457 -15.336 -14.711 1 98.56 105 PHE A CA 1
A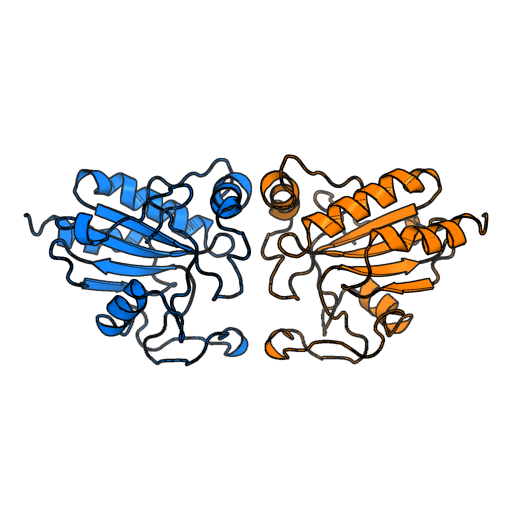TOM 807 C C . PHE A 1 105 ? -8.914 -15.719 -14.93 1 98.56 105 PHE A C 1
ATOM 809 O O . PHE A 1 105 ? -9.453 -16.562 -14.219 1 98.56 105 PHE A O 1
ATOM 816 N N . THR A 1 106 ? -9.523 -15.07 -15.883 1 98.19 106 THR A N 1
ATOM 817 C CA . THR A 1 106 ? -10.867 -15.516 -16.266 1 98.19 106 THR A CA 1
ATOM 818 C C . THR A 1 106 ? -10.852 -16.984 -16.656 1 98.19 106 THR A C 1
ATOM 820 O O . THR A 1 106 ? -11.656 -17.781 -16.172 1 98.19 106 THR A O 1
ATOM 823 N N . PHE A 1 107 ? -9.961 -17.328 -17.547 1 97.94 107 PHE A N 1
ATOM 824 C CA . PHE A 1 107 ? -9.812 -18.703 -18.016 1 97.94 107 PHE A CA 1
ATOM 825 C C . PHE A 1 107 ? -9.531 -19.641 -16.844 1 97.94 107 PHE A C 1
ATOM 827 O O . PHE A 1 107 ? -10.188 -20.688 -16.719 1 97.94 107 PHE A O 1
ATOM 834 N N . LEU A 1 108 ? -8.562 -19.344 -15.961 1 98.62 108 LEU A N 1
ATOM 835 C CA . LEU A 1 108 ? -8.133 -20.203 -14.867 1 98.62 108 LEU A CA 1
ATOM 836 C C . LEU A 1 108 ? -9.25 -20.391 -13.844 1 98.62 108 LEU A C 1
ATOM 838 O O . LEU A 1 108 ? -9.477 -21.5 -13.359 1 98.62 108 LEU A O 1
ATOM 842 N N . LYS A 1 109 ? -9.969 -19.297 -13.523 1 98.62 109 LYS A N 1
ATOM 843 C CA . LYS A 1 109 ? -11.055 -19.375 -12.547 1 98.62 109 LYS A CA 1
ATOM 844 C C . LYS A 1 109 ? -12.211 -20.219 -13.086 1 98.62 109 LYS A C 1
ATOM 846 O O . LYS A 1 109 ? -12.891 -20.906 -12.32 1 98.62 109 LYS A O 1
ATOM 851 N N . ASP A 1 110 ? -12.406 -20.141 -14.336 1 98.38 110 ASP A N 1
ATOM 852 C CA . ASP A 1 110 ? -13.445 -20.969 -14.938 1 98.38 110 ASP A CA 1
ATOM 853 C C . ASP A 1 110 ? -13.062 -22.453 -14.883 1 98.38 110 ASP A C 1
ATOM 855 O O . ASP A 1 110 ? -13.906 -23.312 -14.594 1 98.38 110 ASP A O 1
ATOM 859 N N . ALA A 1 111 ? -11.859 -22.766 -15.18 1 98.5 111 ALA A N 1
ATOM 860 C CA . ALA A 1 111 ? -11.375 -24.141 -15.227 1 98.5 111 ALA A CA 1
ATOM 861 C C . ALA A 1 111 ? -11.234 -24.719 -13.82 1 98.5 111 ALA A C 1
ATOM 863 O O . ALA A 1 111 ? -11.43 -25.922 -13.609 1 98.5 111 ALA A O 1
ATOM 864 N N . LEU A 1 112 ? -10.773 -23.922 -12.852 1 98.62 112 LEU A N 1
ATOM 865 C CA . LEU A 1 112 ? -10.578 -24.266 -11.453 1 98.62 112 LEU A CA 1
ATOM 866 C C . LEU A 1 112 ? -11.367 -23.344 -10.539 1 98.62 112 LEU A C 1
ATOM 868 O O . LEU A 1 112 ? -10.789 -22.453 -9.906 1 98.62 112 LEU A O 1
ATOM 872 N N . PRO A 1 113 ? -12.633 -23.609 -10.406 1 97.81 113 PRO A N 1
ATOM 873 C CA . PRO A 1 113 ? -13.539 -22.625 -9.805 1 97.81 113 PRO A CA 1
ATOM 874 C C . PRO A 1 113 ? -13.273 -22.406 -8.312 1 97.81 113 PRO A C 1
ATOM 876 O O . PRO A 1 113 ? -13.641 -21.375 -7.762 1 97.81 113 PRO A O 1
ATOM 879 N N . PHE A 1 114 ? -12.562 -23.453 -7.574 1 97.31 114 PHE A N 1
ATOM 880 C CA . PHE A 1 114 ? -12.297 -23.297 -6.148 1 97.31 114 PHE A CA 1
ATOM 881 C C . PHE A 1 114 ? -10.938 -23.875 -5.789 1 97.31 114 PHE A C 1
ATOM 883 O O . PHE A 1 114 ? -10.492 -24.844 -6.391 1 97.31 114 PHE A O 1
ATOM 890 N N . PRO A 1 115 ? -10.312 -23.234 -4.809 1 98.38 115 PRO A N 1
ATOM 891 C CA . PRO A 1 115 ? -9.086 -23.859 -4.316 1 98.38 115 PRO A CA 1
ATOM 892 C C . PRO A 1 115 ? -9.344 -25.234 -3.682 1 98.38 115 PRO A C 1
ATOM 894 O O . PRO A 1 115 ? -10.336 -25.406 -2.975 1 98.38 115 PRO A O 1
ATOM 897 N N . HIS A 1 116 ? -8.461 -26.109 -3.904 1 97.94 116 HIS A N 1
ATOM 898 C CA . HIS A 1 116 ? -8.641 -27.469 -3.408 1 97.94 116 HIS A CA 1
ATOM 899 C C . HIS A 1 116 ? -8.633 -27.5 -1.884 1 97.94 116 HIS A C 1
ATOM 901 O O . HIS A 1 116 ? -9.336 -28.312 -1.276 1 97.94 116 HIS A O 1
ATOM 907 N N . ASP A 1 117 ? -7.941 -26.641 -1.216 1 97.88 117 ASP A N 1
ATOM 908 C CA . ASP A 1 117 ? -7.734 -26.672 0.228 1 97.88 117 ASP A CA 1
ATOM 909 C C . ASP A 1 117 ? -8.781 -25.828 0.956 1 97.88 117 ASP A C 1
ATOM 911 O O . ASP A 1 117 ? -8.93 -25.938 2.176 1 97.88 117 ASP A O 1
ATOM 915 N N . ASP A 1 118 ? -9.516 -25 0.271 1 95.5 118 ASP A N 1
ATOM 916 C CA . ASP A 1 118 ? -10.539 -24.125 0.843 1 95.5 118 ASP A CA 1
ATOM 917 C C . ASP A 1 118 ? -11.633 -23.828 -0.18 1 95.5 118 ASP A C 1
ATOM 919 O O . ASP A 1 118 ? -11.766 -22.688 -0.634 1 95.5 118 ASP A O 1
ATOM 923 N N . PRO A 1 119 ? -12.492 -24.75 -0.454 1 93.62 119 PRO A N 1
ATOM 924 C CA . PRO A 1 119 ? -13.43 -24.625 -1.566 1 93.62 119 PRO A CA 1
ATOM 925 C C . PRO A 1 119 ? -14.617 -23.719 -1.234 1 93.62 119 PRO A C 1
ATOM 927 O O . PRO A 1 119 ? -15.352 -23.297 -2.133 1 93.62 119 PRO A O 1
ATOM 930 N N . MET A 1 120 ? -14.781 -23.297 -0.013 1 92.19 120 MET A N 1
ATOM 931 C CA . MET A 1 120 ? -16.016 -22.625 0.377 1 92.19 120 MET A CA 1
ATOM 932 C C . MET A 1 120 ? -15.789 -21.141 0.601 1 92.19 120 MET A C 1
ATOM 934 O O . MET A 1 120 ? -16.641 -20.312 0.254 1 92.19 120 MET A O 1
ATOM 938 N N . ALA A 1 121 ? -14.648 -20.797 1.104 1 91.25 121 ALA A N 1
ATOM 939 C CA . ALA A 1 121 ? -14.43 -19.438 1.606 1 91.25 121 ALA A CA 1
ATOM 940 C C . ALA A 1 121 ? -14.055 -18.484 0.474 1 91.25 121 ALA A C 1
ATOM 942 O O . ALA A 1 121 ? -13.227 -18.828 -0.377 1 91.25 121 ALA A O 1
ATOM 943 N N . LEU A 1 122 ? -14.664 -17.375 0.41 1 94.62 122 LEU A N 1
ATOM 944 C CA . LEU A 1 122 ? -14.242 -16.312 -0.488 1 94.62 122 LEU A CA 1
ATOM 945 C C . LEU A 1 122 ? -13.648 -15.141 0.296 1 94.62 122 LEU A C 1
ATOM 947 O O . LEU A 1 122 ? -12.461 -14.844 0.171 1 94.62 122 LEU A O 1
ATOM 951 N N . MET A 1 123 ? -14.531 -14.484 1.216 1 93.12 123 MET A N 1
ATOM 952 C CA . MET A 1 123 ? -14.102 -13.32 1.984 1 93.12 123 MET A CA 1
ATOM 953 C C . MET A 1 123 ? -14.922 -13.18 3.262 1 93.12 123 MET A C 1
ATOM 955 O O . MET A 1 123 ? -16.156 -13.258 3.229 1 93.12 123 MET A O 1
ATOM 959 N N . SER A 1 124 ? -14.258 -13.039 4.344 1 90.25 124 SER A N 1
ATOM 960 C CA . SER A 1 124 ? -14.938 -12.914 5.629 1 90.25 124 SER A CA 1
ATOM 961 C C . SER A 1 124 ? -15.547 -11.531 5.801 1 90.25 124 SER A C 1
ATOM 963 O O . SER A 1 124 ? -16.688 -11.398 6.27 1 90.25 124 SER A O 1
ATOM 965 N N . ASN A 1 125 ? -14.844 -10.531 5.496 1 89.88 125 ASN A N 1
ATOM 966 C CA . ASN A 1 125 ? -15.305 -9.148 5.566 1 89.88 125 ASN A CA 1
ATOM 967 C C . ASN A 1 125 ? -15.664 -8.609 4.184 1 89.88 125 ASN A C 1
ATOM 969 O O . ASN A 1 125 ? -14.781 -8.336 3.369 1 89.88 125 ASN A O 1
ATOM 973 N N . PRO A 1 126 ? -16.891 -8.367 3.92 1 91.19 126 PRO A N 1
ATOM 974 C CA . PRO A 1 126 ? -17.328 -7.969 2.578 1 91.19 126 PRO A CA 1
ATOM 975 C C . PRO A 1 126 ? -16.797 -6.598 2.168 1 91.19 126 PRO A C 1
ATOM 977 O O . PRO A 1 126 ? -16.812 -6.258 0.981 1 91.19 126 PRO A O 1
ATOM 980 N N . GLN A 1 127 ? -16.328 -5.812 3.113 1 87.31 127 GLN A N 1
ATOM 981 C CA . GLN A 1 127 ? -15.797 -4.488 2.807 1 87.31 127 GLN A CA 1
ATOM 982 C C . GLN A 1 127 ? -14.523 -4.582 1.966 1 87.31 127 GLN A C 1
ATOM 984 O O . GLN A 1 127 ? -14.133 -3.613 1.31 1 87.31 127 GLN A O 1
ATOM 989 N N . PHE A 1 128 ? -13.984 -5.777 1.925 1 92.44 128 PHE A N 1
ATOM 990 C CA . PHE A 1 128 ? -12.742 -5.965 1.185 1 92.44 128 PHE A CA 1
ATOM 991 C C . PHE A 1 128 ? -13.031 -6.285 -0.278 1 92.44 128 PHE A C 1
ATOM 993 O O . PHE A 1 128 ? -12.117 -6.305 -1.104 1 92.44 128 PHE A O 1
ATOM 1000 N N . ILE A 1 129 ? -14.289 -6.531 -0.603 1 94.5 129 ILE A N 1
ATOM 1001 C CA . ILE A 1 129 ? -14.656 -6.77 -1.995 1 94.5 129 ILE A CA 1
ATOM 1002 C C . ILE A 1 129 ? -14.82 -5.438 -2.721 1 94.5 129 ILE A C 1
ATOM 1004 O O . ILE A 1 129 ? -15.797 -4.715 -2.49 1 94.5 129 ILE A O 1
ATOM 1008 N N . ILE A 1 130 ? -13.984 -5.18 -3.611 1 94.19 130 ILE A N 1
ATOM 1009 C CA . ILE A 1 130 ? -14 -3.863 -4.242 1 94.19 130 ILE A CA 1
ATOM 1010 C C . ILE A 1 130 ? -14.094 -4.02 -5.758 1 94.19 130 ILE A C 1
ATOM 1012 O O . ILE A 1 130 ? -13.641 -3.15 -6.508 1 94.19 130 ILE A O 1
ATOM 1016 N N . TRP A 1 131 ? -14.516 -5.152 -6.242 1 96.62 131 TRP A N 1
ATOM 1017 C CA . TRP A 1 131 ? -14.703 -5.398 -7.668 1 96.62 131 TRP A CA 1
ATOM 1018 C C . TRP A 1 131 ? -16.156 -5.746 -7.977 1 96.62 131 TRP A C 1
ATOM 1020 O O . TRP A 1 131 ? -16.938 -6.023 -7.062 1 96.62 131 TRP A O 1
ATOM 1030 N N . SER A 1 132 ? -16.516 -5.574 -9.203 1 96.88 132 SER A N 1
ATOM 1031 C CA . SER A 1 132 ? -17.844 -5.914 -9.711 1 96.88 132 SER A CA 1
ATOM 1032 C C . SER A 1 132 ? -17.766 -6.391 -11.156 1 96.88 132 SER A C 1
ATOM 1034 O O . SER A 1 132 ? -17.016 -5.844 -11.961 1 96.88 132 SER A O 1
ATOM 1036 N N . PRO A 1 133 ? -18.562 -7.402 -11.336 1 97.88 133 PRO A N 1
ATOM 1037 C CA . PRO A 1 133 ? -19.422 -8.195 -10.453 1 97.88 133 PRO A CA 1
ATOM 1038 C C . PRO A 1 133 ? -18.625 -9.133 -9.547 1 97.88 133 PRO A C 1
ATOM 1040 O O . PRO A 1 133 ? -17.422 -9.336 -9.758 1 97.88 133 PRO A O 1
ATOM 1043 N N . VAL A 1 134 ? -19.203 -9.562 -8.508 1 97.5 134 VAL A N 1
ATOM 1044 C CA . VAL A 1 134 ? -18.672 -10.602 -7.633 1 97.5 134 VAL A CA 1
ATOM 1045 C C . VAL A 1 134 ? -19.188 -11.969 -8.078 1 97.5 134 VAL A C 1
ATOM 1047 O O . VAL A 1 134 ? -20.391 -12.156 -8.258 1 97.5 134 VAL A O 1
ATOM 1050 N N . CYS A 1 135 ? -18.281 -12.836 -8.289 1 97.81 135 CYS A N 1
ATOM 1051 C CA . CYS A 1 135 ? -18.641 -14.164 -8.773 1 97.81 135 CYS A CA 1
ATOM 1052 C C . CYS A 1 135 ? -18.172 -15.242 -7.805 1 97.81 135 CYS A C 1
ATOM 1054 O O . CYS A 1 135 ? -17.266 -15.023 -7.016 1 97.81 135 CYS A O 1
ATOM 1056 N N . ARG A 1 136 ? -18.719 -16.422 -7.922 1 96.69 136 ARG A N 1
ATOM 1057 C CA . ARG A 1 136 ? -18.453 -17.547 -7.02 1 96.69 136 ARG A CA 1
ATOM 1058 C C . ARG A 1 136 ? -17.016 -18.047 -7.172 1 96.69 136 ARG A C 1
ATOM 1060 O O . ARG A 1 136 ? -16.422 -18.531 -6.211 1 96.69 136 ARG A O 1
ATOM 1067 N N . ASN A 1 137 ? -16.469 -17.875 -8.305 1 98.19 137 ASN A N 1
ATOM 1068 C CA . ASN A 1 137 ? -15.156 -18.453 -8.57 1 98.19 137 ASN A CA 1
ATOM 1069 C C . ASN A 1 137 ? -14.055 -17.391 -8.461 1 98.19 137 ASN A C 1
ATOM 1071 O O . ASN A 1 137 ? -12.93 -17.625 -8.914 1 98.19 137 ASN A O 1
ATOM 1075 N N . ASP A 1 138 ? -14.344 -16.312 -7.852 1 98.56 138 ASP A N 1
ATOM 1076 C CA . ASP A 1 138 ? -13.383 -15.219 -7.727 1 98.56 138 ASP A CA 1
ATOM 1077 C C . ASP A 1 138 ? -12.188 -15.633 -6.875 1 98.56 138 ASP A C 1
ATOM 1079 O O . ASP A 1 138 ? -12.297 -16.531 -6.035 1 98.56 138 ASP A O 1
ATOM 1083 N N . VAL A 1 139 ? -11.062 -15.047 -7.156 1 98.56 139 VAL A N 1
ATOM 1084 C CA . VAL A 1 139 ? -9.906 -15.094 -6.266 1 98.56 139 VAL A CA 1
ATOM 1085 C C . VAL A 1 139 ? -10.234 -14.383 -4.953 1 98.56 139 VAL A C 1
ATOM 1087 O O . VAL A 1 139 ? -10.852 -13.312 -4.961 1 98.56 139 VAL A O 1
ATOM 1090 N N . ALA A 1 140 ? -9.797 -14.984 -3.891 1 97.81 140 ALA A N 1
ATOM 1091 C CA . ALA A 1 140 ? -10.273 -14.516 -2.594 1 97.81 140 ALA A CA 1
ATOM 1092 C C . ALA A 1 140 ? -9.344 -13.461 -2.014 1 97.81 140 ALA A C 1
ATOM 1094 O O . ALA A 1 140 ? -9.789 -12.555 -1.304 1 97.81 140 ALA A O 1
ATOM 1095 N N . TRP A 1 141 ? -8.078 -13.617 -2.26 1 97.62 141 TRP A N 1
ATOM 1096 C CA . TRP A 1 141 ? -7.082 -12.734 -1.667 1 97.62 141 TRP A CA 1
ATOM 1097 C C . TRP A 1 141 ? -5.754 -12.844 -2.408 1 97.62 141 TRP A C 1
ATOM 1099 O O . TRP A 1 141 ? -5.68 -13.453 -3.477 1 97.62 141 TRP A O 1
ATOM 1109 N N . ASN A 1 142 ? -4.785 -12.172 -1.894 1 97.38 142 ASN A N 1
ATOM 1110 C CA . ASN A 1 142 ? -3.443 -12.266 -2.455 1 97.38 142 ASN A CA 1
ATOM 1111 C C . ASN A 1 142 ? -2.865 -13.672 -2.291 1 97.38 142 ASN A C 1
ATOM 1113 O O . ASN A 1 142 ? -3.139 -14.344 -1.298 1 97.38 142 ASN A O 1
ATOM 1117 N N . PHE A 1 143 ? -2.096 -14.039 -3.373 1 98.5 143 PHE A N 1
ATOM 1118 C CA . PHE A 1 143 ? -1.279 -15.242 -3.357 1 98.5 143 PHE A CA 1
ATOM 1119 C C . PHE A 1 143 ? -2.154 -16.484 -3.428 1 98.5 143 PHE A C 1
ATOM 1121 O O . PHE A 1 143 ? -1.902 -17.469 -2.729 1 98.5 143 PHE A O 1
ATOM 1128 N N . GLU A 1 144 ? -3.248 -16.359 -4.039 1 98.25 144 GLU A N 1
ATOM 1129 C CA . GLU A 1 144 ? -3.852 -17.578 -4.594 1 98.25 144 GLU A CA 1
ATOM 1130 C C . GLU A 1 144 ? -3.074 -18.062 -5.809 1 98.25 144 GLU A C 1
ATOM 1132 O O . GLU A 1 144 ? -2.496 -17.266 -6.551 1 98.25 144 GLU A O 1
ATOM 1137 N N . LYS A 1 145 ? -3.027 -19.375 -5.984 1 98.81 145 LYS A N 1
ATOM 1138 C CA . LYS A 1 145 ? -2.131 -19.953 -6.98 1 98.81 145 LYS A CA 1
ATOM 1139 C C . LYS A 1 145 ? -2.869 -20.953 -7.871 1 98.81 145 LYS A C 1
ATOM 1141 O O . LYS A 1 145 ? -3.791 -21.625 -7.418 1 98.81 145 LYS A O 1
ATOM 1146 N N . PHE A 1 146 ? -2.461 -20.953 -9.086 1 98.88 146 PHE A N 1
ATOM 1147 C CA . PHE A 1 146 ? -2.932 -21.906 -10.078 1 98.88 146 PHE A CA 1
ATOM 1148 C C . PHE A 1 146 ? -1.765 -22.688 -10.68 1 98.88 146 PHE A C 1
ATOM 1150 O O . PHE A 1 146 ? -0.765 -22.094 -11.094 1 98.88 146 PHE A O 1
ATOM 1157 N N . LEU A 1 147 ? -1.872 -23.969 -10.609 1 98.81 147 LEU A N 1
ATOM 1158 C CA . LEU A 1 147 ? -0.879 -24.844 -11.234 1 98.81 147 LEU A CA 1
ATOM 1159 C C . LEU A 1 147 ? -1.393 -25.391 -12.562 1 98.81 147 LEU A C 1
ATOM 1161 O O . LEU A 1 147 ? -2.529 -25.859 -12.641 1 98.81 147 LEU A O 1
ATOM 1165 N N . ILE A 1 148 ? -0.595 -25.234 -13.602 1 98 148 ILE A N 1
ATOM 1166 C CA . ILE A 1 148 ? -0.922 -25.672 -14.953 1 98 148 ILE A CA 1
ATOM 1167 C C . ILE A 1 148 ? 0.085 -26.734 -15.414 1 98 148 ILE A C 1
ATOM 1169 O O . ILE A 1 148 ? 1.293 -26.562 -15.234 1 98 148 ILE A O 1
ATOM 1173 N N . ASP A 1 149 ? -0.347 -27.766 -16 1 97.12 149 ASP A N 1
ATOM 1174 C CA . ASP A 1 149 ? 0.561 -28.844 -16.391 1 97.12 149 ASP A CA 1
ATOM 1175 C C . ASP A 1 149 ? 1.253 -28.531 -17.703 1 97.12 149 ASP A C 1
ATOM 1177 O O . ASP A 1 149 ? 1.072 -27.438 -18.266 1 97.12 149 ASP A O 1
ATOM 1181 N N . ARG A 1 150 ? 2.033 -29.422 -18.281 1 95.25 150 ARG A N 1
ATOM 1182 C CA . ARG A 1 150 ? 2.9 -29.203 -19.438 1 95.25 150 ARG A CA 1
ATOM 1183 C C . ARG A 1 150 ? 2.08 -29 -20.703 1 95.25 150 ARG A C 1
ATOM 1185 O O . ARG A 1 150 ? 2.562 -28.422 -21.672 1 95.25 150 ARG A O 1
ATOM 1192 N N . ASP A 1 151 ? 0.876 -29.469 -20.719 1 93.44 151 ASP A N 1
ATOM 1193 C CA . ASP A 1 151 ? 0.027 -29.391 -21.906 1 93.44 151 ASP A CA 1
ATOM 1194 C C . ASP A 1 151 ? -0.838 -28.125 -21.875 1 93.44 151 ASP A C 1
ATOM 1196 O O . ASP A 1 151 ? -1.699 -27.938 -22.734 1 93.44 151 ASP A O 1
ATOM 1200 N N . GLY A 1 152 ? -0.699 -27.359 -20.766 1 93.88 152 GLY A N 1
ATOM 1201 C CA . GLY A 1 152 ? -1.475 -26.125 -20.656 1 93.88 152 GLY A CA 1
ATOM 1202 C C . GLY A 1 152 ? -2.826 -26.328 -20 1 93.88 152 GLY A C 1
ATOM 1203 O O . GLY A 1 152 ? -3.686 -25.453 -20.047 1 93.88 152 GLY A O 1
ATOM 1204 N N . VAL A 1 153 ? -2.988 -27.5 -19.469 1 95.69 153 VAL A N 1
ATOM 1205 C CA . VAL A 1 153 ? -4.25 -27.812 -18.812 1 95.69 153 VAL A CA 1
ATOM 1206 C C . VAL A 1 153 ? -4.18 -27.422 -17.344 1 95.69 153 VAL A C 1
ATOM 1208 O O . VAL A 1 153 ? -3.285 -27.859 -16.609 1 95.69 153 VAL A O 1
ATOM 1211 N N . PRO A 1 154 ? -5.109 -26.562 -16.859 1 98 154 PRO A N 1
ATOM 1212 C CA . PRO A 1 154 ? -5.141 -26.25 -15.438 1 98 154 PRO A CA 1
ATOM 1213 C C . PRO A 1 154 ? -5.27 -27.484 -14.562 1 98 154 PRO A C 1
ATOM 1215 O O . PRO A 1 154 ? -6.125 -28.344 -14.812 1 98 154 PRO A O 1
ATOM 1218 N N . PHE A 1 155 ? -4.441 -27.609 -13.594 1 98.44 155 PHE A N 1
ATOM 1219 C CA . PHE A 1 155 ? -4.316 -28.812 -12.781 1 98.44 155 PHE A CA 1
ATOM 1220 C C . PHE A 1 155 ? -4.977 -28.625 -11.422 1 98.44 155 PHE A C 1
ATOM 1222 O O . PHE A 1 155 ? -5.852 -29.406 -11.039 1 98.44 155 PHE A O 1
ATOM 1229 N N . LYS A 1 156 ? -4.516 -27.547 -10.742 1 98.69 156 LYS A N 1
ATOM 1230 C CA . LYS A 1 156 ? -4.98 -27.359 -9.367 1 98.69 156 LYS A CA 1
ATOM 1231 C C . LYS A 1 156 ? -4.875 -25.906 -8.953 1 98.69 156 LYS A C 1
ATOM 1233 O O . LYS A 1 156 ? -4.004 -25.172 -9.43 1 98.69 156 LYS A O 1
ATOM 1238 N N . ARG A 1 157 ? -5.824 -25.5 -8.078 1 98.81 157 ARG A N 1
ATOM 1239 C CA . ARG A 1 157 ? -5.867 -24.156 -7.5 1 98.81 157 ARG A CA 1
ATOM 1240 C C . ARG A 1 157 ? -5.684 -24.219 -5.984 1 98.81 157 ARG A C 1
ATOM 1242 O O . ARG A 1 157 ? -6.195 -25.125 -5.324 1 98.81 157 ARG A O 1
ATOM 1249 N N . TYR A 1 158 ? -4.895 -23.297 -5.395 1 98.81 158 TYR A N 1
ATOM 1250 C CA . TYR A 1 158 ? -4.543 -23.25 -3.979 1 98.81 158 TYR A CA 1
ATOM 1251 C C . TYR A 1 158 ? -4.926 -21.922 -3.359 1 98.81 158 TYR A C 1
ATOM 1253 O O . TYR A 1 158 ? -4.637 -20.859 -3.922 1 98.81 158 TYR A O 1
ATOM 1261 N N . SER A 1 159 ? -5.504 -21.938 -2.207 1 98.25 159 SER A N 1
ATOM 1262 C CA . SER A 1 159 ? -5.938 -20.719 -1.532 1 98.25 159 SER A CA 1
ATOM 1263 C C . SER A 1 159 ? -4.746 -19.953 -0.973 1 98.25 159 SER A C 1
ATOM 1265 O O . SER A 1 159 ? -3.621 -20.453 -0.972 1 98.25 159 SER A O 1
ATOM 1267 N N . ARG A 1 160 ? -5.051 -18.781 -0.471 1 95.19 160 ARG A N 1
ATOM 1268 C CA . ARG A 1 160 ? -4.031 -17.953 0.158 1 95.19 160 ARG A CA 1
ATOM 1269 C C . ARG A 1 160 ? -3.455 -18.625 1.395 1 95.19 160 ARG A C 1
ATOM 1271 O O . ARG A 1 160 ? -2.33 -18.328 1.804 1 95.19 160 ARG A O 1
ATOM 1278 N N . SER A 1 161 ? -4.184 -19.531 1.981 1 96.12 161 SER A N 1
ATOM 1279 C CA . SER A 1 161 ? -3.771 -20.172 3.229 1 96.12 161 SER A CA 1
ATOM 1280 C C . SER A 1 161 ? -2.834 -21.344 2.969 1 96.12 161 SER A C 1
ATOM 1282 O O . SER A 1 161 ? -2.176 -21.844 3.889 1 96.12 161 SER A O 1
ATOM 1284 N N . PHE A 1 162 ? -2.879 -21.859 1.783 1 97.81 162 PHE A N 1
ATOM 1285 C CA . PHE A 1 162 ? -1.99 -22.969 1.436 1 97.81 162 PHE A CA 1
ATOM 1286 C C . PHE A 1 162 ? -0.547 -22.484 1.335 1 97.81 162 PHE A C 1
ATOM 1288 O O . PHE A 1 162 ? -0.245 -21.562 0.578 1 97.81 162 PHE A O 1
ATOM 1295 N N . GLU A 1 163 ? 0.266 -23.125 2.059 1 97.81 163 GLU A N 1
ATOM 1296 C CA . GLU A 1 163 ? 1.664 -22.703 2.027 1 97.81 163 GLU A CA 1
ATOM 1297 C C . GLU A 1 163 ? 2.271 -22.906 0.643 1 97.81 163 GLU A C 1
ATOM 1299 O O . GLU A 1 163 ? 2.234 -24.016 0.098 1 97.81 163 GLU A O 1
ATOM 1304 N N . THR A 1 164 ? 2.869 -21.906 0.076 1 98.69 164 THR A N 1
ATOM 1305 C CA . THR A 1 164 ? 3.34 -21.891 -1.304 1 98.69 164 THR A CA 1
ATOM 1306 C C . THR A 1 164 ? 4.367 -22.984 -1.537 1 98.69 164 THR A C 1
ATOM 1308 O O . THR A 1 164 ? 4.301 -23.703 -2.543 1 98.69 164 THR A O 1
ATOM 1311 N N . ILE A 1 165 ? 5.227 -23.203 -0.538 1 98.81 165 ILE A N 1
ATOM 1312 C CA . ILE A 1 165 ? 6.324 -24.156 -0.713 1 98.81 165 ILE A CA 1
ATOM 1313 C C . ILE A 1 165 ? 5.77 -25.578 -0.825 1 98.81 165 ILE A C 1
ATOM 1315 O O . ILE A 1 165 ? 6.387 -26.438 -1.452 1 98.81 165 ILE A O 1
ATOM 1319 N N . LYS A 1 166 ? 4.617 -25.797 -0.33 1 98.69 166 LYS A N 1
ATOM 1320 C CA . LYS A 1 166 ? 4.031 -27.125 -0.296 1 98.69 166 LYS A CA 1
ATOM 1321 C C . LYS A 1 166 ? 3.484 -27.516 -1.664 1 98.69 166 LYS A C 1
ATOM 1323 O O . LYS A 1 166 ? 3.164 -28.688 -1.896 1 98.69 166 LYS A O 1
ATOM 1328 N N . ILE A 1 167 ? 3.443 -26.609 -2.586 1 98.75 167 ILE A N 1
ATOM 1329 C CA . ILE A 1 167 ? 3.02 -26.906 -3.947 1 98.75 167 ILE A CA 1
ATOM 1330 C C . ILE A 1 167 ? 4.059 -27.797 -4.625 1 98.75 167 ILE A C 1
ATOM 1332 O O . ILE A 1 167 ? 3.775 -28.438 -5.648 1 98.75 167 ILE A O 1
ATOM 1336 N N . GLN A 1 168 ? 5.211 -27.906 -4.02 1 98.69 168 GLN A N 1
ATOM 1337 C CA . GLN A 1 168 ? 6.312 -28.688 -4.574 1 98.69 168 GLN A CA 1
ATOM 1338 C C . GLN A 1 168 ? 5.879 -30.125 -4.859 1 98.69 168 GLN A C 1
ATOM 1340 O O . GLN A 1 168 ? 6.312 -30.734 -5.84 1 98.69 168 GLN A O 1
ATOM 1345 N N . ASP A 1 169 ? 5.016 -30.688 -4.031 1 98.38 169 ASP A N 1
ATOM 1346 C CA . ASP A 1 169 ? 4.586 -32.062 -4.227 1 98.38 169 ASP A CA 1
ATOM 1347 C C . ASP A 1 169 ? 3.832 -32.219 -5.547 1 98.38 169 ASP A C 1
ATOM 1349 O O . ASP A 1 169 ? 4.074 -33.188 -6.297 1 98.38 169 ASP A O 1
ATOM 1353 N N . ASP A 1 170 ? 2.967 -31.297 -5.801 1 98.62 170 ASP A N 1
ATOM 1354 C CA . ASP A 1 170 ? 2.205 -31.344 -7.047 1 98.62 170 ASP A CA 1
ATOM 1355 C C . ASP A 1 170 ? 3.088 -31 -8.242 1 98.62 170 ASP A C 1
ATOM 1357 O O . ASP A 1 170 ? 2.908 -31.547 -9.336 1 98.62 170 ASP A O 1
ATOM 1361 N N . ILE A 1 171 ? 3.994 -30.062 -8.039 1 98.62 171 ILE A N 1
ATOM 1362 C CA . ILE A 1 171 ? 4.941 -29.719 -9.094 1 98.62 171 ILE A CA 1
ATOM 1363 C C . ILE A 1 171 ? 5.75 -30.953 -9.492 1 98.62 171 ILE A C 1
ATOM 1365 O O . ILE A 1 171 ? 5.875 -31.266 -10.68 1 98.62 171 ILE A O 1
ATOM 1369 N N . GLU A 1 172 ? 6.219 -31.672 -8.484 1 98 172 GLU A N 1
ATOM 1370 C CA . GLU A 1 172 ? 7.008 -32.875 -8.75 1 98 172 GLU A CA 1
ATOM 1371 C C . GLU A 1 172 ? 6.18 -33.938 -9.484 1 98 172 GLU A C 1
ATOM 1373 O O . GLU A 1 172 ? 6.68 -34.594 -10.398 1 98 172 GLU A O 1
ATOM 1378 N N . LYS A 1 173 ? 5.023 -34.062 -9.062 1 97.75 173 LYS A N 1
ATOM 1379 C CA . LYS A 1 173 ? 4.121 -35 -9.727 1 97.75 173 LYS A CA 1
ATOM 1380 C C . LYS A 1 173 ? 3.979 -34.656 -11.211 1 97.75 173 LYS A C 1
ATOM 1382 O O . LYS A 1 173 ? 4.055 -35.562 -12.062 1 97.75 173 LYS A O 1
ATOM 1387 N N . LEU A 1 174 ? 3.801 -33.375 -11.562 1 97.69 174 LEU A N 1
ATOM 1388 C CA . LEU A 1 174 ? 3.594 -32.969 -12.938 1 97.69 174 LEU A CA 1
ATOM 1389 C C . LEU A 1 174 ? 4.887 -33.062 -13.742 1 97.69 174 LEU A C 1
ATOM 1391 O O . LEU A 1 174 ? 4.855 -33.344 -14.938 1 97.69 174 LEU A O 1
ATOM 1395 N N . LEU A 1 175 ? 6.012 -32.844 -13.062 1 96.56 175 LEU A N 1
ATOM 1396 C CA . LEU A 1 175 ? 7.297 -32.875 -13.75 1 96.56 175 LEU A CA 1
ATOM 1397 C C . LEU A 1 175 ? 7.723 -34.312 -14.062 1 96.56 175 LEU A C 1
ATOM 1399 O O . LEU A 1 175 ? 8.547 -34.531 -14.953 1 96.56 175 LEU A O 1
ATOM 1403 N N . GLN A 1 176 ? 7.246 -35.188 -13.25 1 93.06 176 GLN A N 1
ATOM 1404 C CA . GLN A 1 176 ? 7.559 -36.625 -13.469 1 93.06 176 GLN A CA 1
ATOM 1405 C C . GLN A 1 176 ? 6.785 -37.156 -14.664 1 93.06 176 GLN A C 1
ATOM 1407 O O . GLN A 1 176 ? 7.168 -38.188 -15.234 1 93.06 176 GLN A O 1
ATOM 1412 N N . GLN A 1 177 ? 5.652 -36.594 -14.914 1 84.75 177 GLN A N 1
ATOM 1413 C CA . GLN A 1 177 ? 4.859 -37.062 -16.047 1 84.75 177 GLN A CA 1
ATOM 1414 C C . GLN A 1 177 ? 5.559 -36.781 -17.359 1 84.75 177 GLN A C 1
ATOM 1416 O O . GLN A 1 177 ? 5.223 -37.375 -18.391 1 84.75 177 GLN A O 1
ATOM 1421 N N . GLY A 1 178 ? 6.992 -36.969 -17.469 1 61.31 178 GLY A N 1
ATOM 1422 C CA . GLY A 1 178 ? 7.836 -36.781 -18.641 1 61.31 178 GLY A CA 1
ATOM 1423 C C . GLY A 1 178 ? 7.141 -36.062 -19.781 1 61.31 178 GLY A C 1
ATOM 1424 O O . GLY A 1 178 ? 5.918 -35.906 -19.766 1 61.31 178 GLY A O 1
ATOM 1425 N N . PRO A 1 179 ? 8.047 -35.25 -20.609 1 58 179 PRO A N 1
ATOM 1426 C CA . PRO A 1 179 ? 7.473 -35.031 -21.938 1 58 179 PRO A CA 1
ATOM 1427 C C . PRO A 1 179 ? 7.098 -36.312 -22.641 1 58 179 PRO A C 1
ATOM 1429 O O . PRO A 1 179 ? 7.617 -37.406 -22.297 1 58 179 PRO A O 1
ATOM 1432 N N . ALA B 1 1 ? 3.416 11.25 21.016 1 86.62 1 ALA B N 1
ATOM 1433 C CA . ALA B 1 1 ? 3.562 10.367 19.859 1 86.62 1 ALA B CA 1
ATOM 1434 C C . ALA B 1 1 ? 5.004 9.883 19.719 1 86.62 1 ALA B C 1
ATOM 1436 O O . ALA B 1 1 ? 5.938 10.547 20.172 1 86.62 1 ALA B O 1
ATOM 1437 N N . ARG B 1 2 ? 5.105 8.719 19.062 1 90.5 2 ARG B N 1
ATOM 1438 C CA . ARG B 1 2 ? 6.445 8.141 18.953 1 90.5 2 ARG B CA 1
ATOM 1439 C C . ARG B 1 2 ? 7.004 8.328 17.547 1 90.5 2 ARG B C 1
ATOM 1441 O O . ARG B 1 2 ? 6.438 7.82 16.578 1 90.5 2 ARG B O 1
ATOM 1448 N N . PRO B 1 3 ? 8.078 9.086 17.453 1 92.38 3 PRO B N 1
ATOM 1449 C CA . PRO B 1 3 ? 8.742 9.1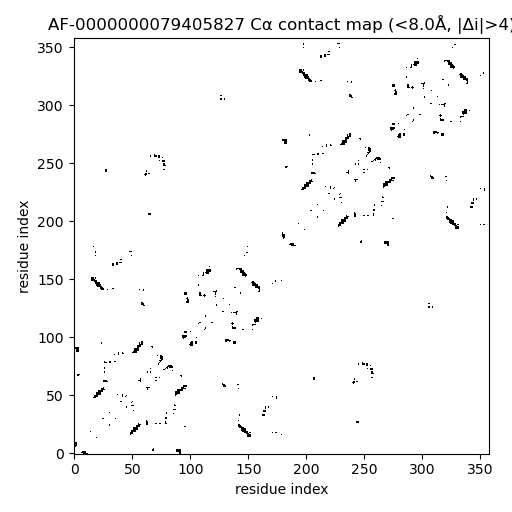72 16.156 1 92.38 3 PRO B CA 1
ATOM 1450 C C . PRO B 1 3 ? 9.266 7.824 15.672 1 92.38 3 PRO B C 1
ATOM 1452 O O . PRO B 1 3 ? 9.609 6.961 16.484 1 92.38 3 PRO B O 1
ATOM 1455 N N . LEU B 1 4 ? 9.297 7.703 14.414 1 93.19 4 LEU B N 1
ATOM 1456 C CA . LEU B 1 4 ? 9.844 6.469 13.859 1 93.19 4 LEU B CA 1
ATOM 1457 C C . LEU B 1 4 ? 11.297 6.281 14.281 1 93.19 4 LEU B C 1
ATOM 1459 O O . LEU B 1 4 ? 12.078 7.23 14.25 1 93.19 4 LEU B O 1
ATOM 1463 N N . GLY B 1 5 ? 11.594 5.074 14.664 1 86.12 5 GLY B N 1
ATOM 1464 C CA . GLY B 1 5 ? 12.984 4.719 14.93 1 86.12 5 GLY B CA 1
ATOM 1465 C C . GLY B 1 5 ? 13.477 5.215 16.281 1 86.12 5 GLY B C 1
ATOM 1466 O O . GLY B 1 5 ? 14.672 5.113 16.578 1 86.12 5 GLY B O 1
ATOM 1467 N N . VAL B 1 6 ? 12.617 5.883 16.922 1 84 6 VAL B N 1
ATOM 1468 C CA . VAL B 1 6 ? 13.039 6.414 18.203 1 84 6 VAL B CA 1
ATOM 1469 C C . VAL B 1 6 ? 12.242 5.754 19.328 1 84 6 VAL B C 1
ATOM 1471 O O . VAL B 1 6 ? 11.07 5.414 19.141 1 84 6 VAL B O 1
ATOM 1474 N N . ALA B 1 7 ? 12.898 5.582 20.391 1 78.56 7 ALA B N 1
ATOM 1475 C CA . ALA B 1 7 ? 12.305 4.848 21.5 1 78.56 7 ALA B CA 1
ATOM 1476 C C . ALA B 1 7 ? 11.406 5.75 22.344 1 78.56 7 ALA B C 1
ATOM 1478 O O . ALA B 1 7 ? 10.359 5.312 22.828 1 78.56 7 ALA B O 1
ATOM 1479 N N . GLU B 1 8 ? 11.734 6.996 22.422 1 85.31 8 GLU B N 1
ATOM 1480 C CA . GLU B 1 8 ? 11.016 7.887 23.328 1 85.31 8 GLU B CA 1
ATOM 1481 C C . GLU B 1 8 ? 9.938 8.68 22.594 1 85.31 8 GLU B C 1
ATOM 1483 O O . GLU B 1 8 ? 10.164 9.156 21.484 1 85.31 8 GLU B O 1
ATOM 1488 N N . PRO B 1 9 ? 8.859 8.719 23.281 1 87.31 9 PRO B N 1
ATOM 1489 C CA . PRO B 1 9 ? 7.781 9.508 22.688 1 87.31 9 PRO B CA 1
ATOM 1490 C C . PRO B 1 9 ? 8.078 11.008 22.688 1 87.31 9 PRO B C 1
ATOM 1492 O O . PRO B 1 9 ? 8.883 11.477 23.5 1 87.31 9 PRO B O 1
ATOM 1495 N N . LEU B 1 10 ? 7.68 11.648 21.703 1 85.62 10 LEU B N 1
ATOM 1496 C CA . LEU B 1 10 ? 7.703 13.109 21.656 1 85.62 10 LEU B CA 1
ATOM 1497 C C . LEU B 1 10 ? 6.449 13.695 22.297 1 85.62 10 LEU B C 1
ATOM 1499 O O . LEU B 1 10 ? 5.332 13.336 21.922 1 85.62 10 LEU B O 1
ATOM 1503 N N . GLU B 1 11 ? 6.734 14.477 23.297 1 83.75 11 GLU B N 1
ATOM 1504 C CA . GLU B 1 11 ? 5.633 15.211 23.922 1 83.75 11 GLU B CA 1
ATOM 1505 C C . GLU B 1 11 ? 5.305 16.484 23.141 1 83.75 11 GLU B C 1
ATOM 1507 O O . GLU B 1 11 ? 6.145 17.375 23.016 1 83.75 11 GLU B O 1
ATOM 1512 N N . LEU B 1 12 ? 4.148 16.594 22.766 1 81.88 12 LEU B N 1
ATOM 1513 C CA . LEU B 1 12 ? 3.758 17.719 21.938 1 81.88 12 LEU B CA 1
ATOM 1514 C C . LEU B 1 12 ? 3.895 19.031 22.688 1 81.88 12 LEU B C 1
ATOM 1516 O O . LEU B 1 12 ? 4.102 20.094 22.094 1 81.88 12 LEU B O 1
ATOM 1520 N N . GLY B 1 13 ? 3.766 18.844 23.969 1 81.56 13 GLY B N 1
ATOM 1521 C CA . GLY B 1 13 ? 3.975 20.016 24.797 1 81.56 13 GLY B CA 1
ATOM 1522 C C . GLY B 1 13 ? 5.371 20.609 24.672 1 81.56 13 GLY B C 1
ATOM 1523 O O . GLY B 1 13 ? 5.574 21.797 24.906 1 81.56 13 GLY B O 1
ATOM 1524 N N . SER B 1 14 ? 6.305 19.781 24.281 1 83.62 14 SER B N 1
ATOM 1525 C CA . SER B 1 14 ? 7.684 20.219 24.141 1 83.62 14 SER B CA 1
ATOM 1526 C C . SER B 1 14 ? 7.852 21.125 22.906 1 83.62 14 SER B C 1
ATOM 1528 O O . SER B 1 14 ? 8.891 21.75 22.734 1 83.62 14 SER B O 1
ATOM 1530 N N . LEU B 1 15 ? 6.789 21.25 22.219 1 86 15 LEU B N 1
ATOM 1531 C CA . LEU B 1 15 ? 6.844 22.047 20.984 1 86 15 LEU B CA 1
ATOM 1532 C C . LEU B 1 15 ? 6.141 23.391 21.172 1 86 15 LEU B C 1
ATOM 1534 O O . LEU B 1 15 ? 5.836 24.078 20.203 1 86 15 LEU B O 1
ATOM 1538 N N . GLN B 1 16 ? 5.973 23.656 22.391 1 86.56 16 GLN B N 1
ATOM 1539 C CA . GLN B 1 16 ? 5.398 24.969 22.688 1 86.56 16 GLN B CA 1
ATOM 1540 C C . GLN B 1 16 ? 6.266 26.094 22.125 1 86.56 16 GLN B C 1
ATOM 1542 O O . GLN B 1 16 ? 7.496 26.016 22.188 1 86.56 16 GLN B O 1
ATOM 1547 N N . GLY B 1 17 ? 5.688 27.156 21.594 1 91.94 17 GLY B N 1
ATOM 1548 C CA . GLY B 1 17 ? 6.395 28.297 21.016 1 91.94 17 GLY B CA 1
ATOM 1549 C C . GLY B 1 17 ? 6.625 28.156 19.531 1 91.94 17 GLY B C 1
ATOM 1550 O O . GLY B 1 17 ? 7.051 29.109 18.875 1 91.94 17 GLY B O 1
ATOM 1551 N N . ARG B 1 18 ? 6.309 27.031 19.016 1 95.88 18 ARG B N 1
ATOM 1552 C CA . ARG B 1 18 ? 6.488 26.797 17.578 1 95.88 18 ARG B CA 1
ATOM 1553 C C . ARG B 1 18 ? 5.148 26.734 16.859 1 95.88 18 ARG B C 1
ATOM 1555 O O . ARG B 1 18 ? 4.125 26.406 17.469 1 95.88 18 ARG B O 1
ATOM 1562 N N . VAL B 1 19 ? 5.191 27.141 15.641 1 97.94 19 VAL B N 1
ATOM 1563 C CA . VAL B 1 19 ? 4.074 26.844 14.75 1 97.94 19 VAL B CA 1
ATOM 1564 C C . VAL B 1 19 ? 4.156 25.391 14.281 1 97.94 19 VAL B C 1
ATOM 1566 O O . VAL B 1 19 ? 5.207 24.938 13.82 1 97.94 19 VAL B O 1
ATOM 1569 N N . LEU B 1 20 ? 3.064 24.641 14.453 1 98.25 20 LEU B N 1
ATOM 1570 C CA . LEU B 1 20 ? 3.076 23.234 14.086 1 98.25 20 LEU B CA 1
ATOM 1571 C C . LEU B 1 20 ? 2.191 22.969 12.875 1 98.25 20 LEU B C 1
ATOM 1573 O O . LEU B 1 20 ? 1.07 23.469 12.797 1 98.25 20 LEU B O 1
ATOM 1577 N N . LEU B 1 21 ? 2.729 22.328 11.938 1 98.81 21 LEU B N 1
ATOM 1578 C CA . LEU B 1 21 ? 1.957 21.781 10.828 1 98.81 21 LEU B CA 1
ATOM 1579 C C . LEU B 1 21 ? 1.825 20.266 10.969 1 98.81 21 LEU B C 1
ATOM 1581 O O . LEU B 1 21 ? 2.805 19.531 10.797 1 98.81 21 LEU B O 1
ATOM 1585 N N . VAL B 1 22 ? 0.614 19.766 11.273 1 98.69 22 VAL B N 1
ATOM 1586 C CA . VAL B 1 22 ? 0.33 18.359 11.516 1 98.69 22 VAL B CA 1
ATOM 1587 C C . VAL B 1 22 ? -0.399 17.766 10.312 1 98.69 22 VAL B C 1
ATOM 1589 O O . VAL B 1 22 ? -1.396 18.312 9.844 1 98.69 22 VAL B O 1
ATOM 1592 N N . SER B 1 23 ? 0.065 16.688 9.852 1 98.81 23 SER B N 1
ATOM 1593 C CA . SER B 1 23 ? -0.565 16.062 8.695 1 98.81 23 SER B CA 1
ATOM 1594 C C . SER B 1 23 ? -0.6 14.539 8.836 1 98.81 23 SER B C 1
ATOM 1596 O O . SER B 1 23 ? 0.389 13.922 9.242 1 98.81 23 SER B O 1
ATOM 1598 N N . ASN B 1 24 ? -1.771 13.922 8.586 1 98.81 24 ASN B N 1
ATOM 1599 C CA . ASN B 1 24 ? -1.725 12.5 8.281 1 98.81 24 ASN B CA 1
ATOM 1600 C C . ASN B 1 24 ? -1.138 12.242 6.895 1 98.81 24 ASN B C 1
ATOM 1602 O O . ASN B 1 24 ? -1.393 13 5.957 1 98.81 24 ASN B O 1
ATOM 1606 N N . VAL B 1 25 ? -0.35 11.219 6.816 1 98.81 25 VAL B N 1
ATOM 1607 C CA . VAL B 1 25 ? 0.364 10.992 5.562 1 98.81 25 VAL B CA 1
ATOM 1608 C C . VAL B 1 25 ? 0.276 9.516 5.188 1 98.81 25 VAL B C 1
ATOM 1610 O O . VAL B 1 25 ? -0.182 8.688 5.98 1 98.81 25 VAL B O 1
ATOM 1613 N N . ALA B 1 26 ? 0.654 9.227 3.934 1 98.56 26 ALA B N 1
ATOM 1614 C CA . ALA B 1 26 ? 0.777 7.867 3.412 1 98.56 26 ALA B CA 1
ATOM 1615 C C . ALA B 1 26 ? 1.896 7.777 2.377 1 98.56 26 ALA B C 1
ATOM 1617 O O . ALA B 1 26 ? 2.207 8.758 1.703 1 98.56 26 ALA B O 1
ATOM 1618 N N . SER B 1 27 ? 2.428 6.598 2.197 1 97.5 27 SER B N 1
ATOM 1619 C CA . SER B 1 27 ? 3.611 6.402 1.366 1 97.5 27 SER B CA 1
ATOM 1620 C C . SER B 1 27 ? 3.23 6.113 -0.081 1 97.5 27 SER B C 1
ATOM 1622 O O . SER B 1 27 ? 4.086 6.137 -0.971 1 97.5 27 SER B O 1
ATOM 1624 N N . LEU B 1 28 ? 1.938 5.832 -0.374 1 95.69 28 LEU B N 1
ATOM 1625 C CA . LEU B 1 28 ? 1.568 5.426 -1.725 1 95.69 28 LEU B CA 1
ATOM 1626 C C . LEU B 1 28 ? 0.331 6.18 -2.199 1 95.69 28 LEU B C 1
ATOM 1628 O O . LEU B 1 28 ? -0.565 5.59 -2.809 1 95.69 28 LEU B O 1
ATOM 1632 N N . GLY B 1 29 ? 0.156 7.402 -1.948 1 94.12 29 GLY B N 1
ATOM 1633 C CA . GLY B 1 29 ? -0.813 8.367 -2.441 1 94.12 29 GLY B CA 1
ATOM 1634 C C . GLY B 1 29 ? -0.184 9.484 -3.254 1 94.12 29 GLY B C 1
ATOM 1635 O O . GLY B 1 29 ? 0.648 9.227 -4.125 1 94.12 29 GLY B O 1
ATOM 1636 N N . THR B 1 30 ? -0.743 10.727 -3.035 1 95.81 30 THR B N 1
ATOM 1637 C CA . THR B 1 30 ? -0.098 11.898 -3.621 1 95.81 30 THR B CA 1
ATOM 1638 C C . THR B 1 30 ? 1.211 12.211 -2.9 1 95.81 30 THR B C 1
ATOM 1640 O O . THR B 1 30 ? 1.54 13.383 -2.682 1 95.81 30 THR B O 1
ATOM 1643 N N . THR B 1 31 ? 1.852 11.227 -2.561 1 97.38 31 THR B N 1
ATOM 1644 C CA . THR B 1 31 ? 3.012 11.188 -1.676 1 97.38 31 THR B CA 1
ATOM 1645 C C . THR B 1 31 ? 4.133 12.07 -2.219 1 97.38 31 THR B C 1
ATOM 1647 O O . THR B 1 31 ? 4.684 12.906 -1.493 1 97.38 31 THR B O 1
ATOM 1650 N N . THR B 1 32 ? 4.465 11.906 -3.496 1 97.94 32 THR B N 1
ATOM 1651 C CA . THR B 1 32 ? 5.582 12.656 -4.055 1 97.94 32 THR B CA 1
ATOM 1652 C C . THR B 1 32 ? 5.355 14.156 -3.9 1 97.94 32 THR B C 1
ATOM 1654 O O . THR B 1 32 ? 6.219 14.875 -3.389 1 97.94 32 THR B O 1
ATOM 1657 N N . ARG B 1 33 ? 4.238 14.602 -4.27 1 97.88 33 ARG B N 1
ATOM 1658 C CA . ARG B 1 33 ? 3.914 16.031 -4.195 1 97.88 33 ARG B CA 1
ATOM 1659 C C . ARG B 1 33 ? 3.92 16.516 -2.752 1 97.88 33 ARG B C 1
ATOM 1661 O O . ARG B 1 33 ? 4.621 17.469 -2.418 1 97.88 33 ARG B O 1
ATOM 1668 N N . ASP B 1 34 ? 3.219 15.859 -1.905 1 98.44 34 ASP B N 1
ATOM 1669 C CA . ASP B 1 34 ? 2.979 16.359 -0.557 1 98.44 34 ASP B CA 1
ATOM 1670 C C . ASP B 1 34 ? 4.234 16.25 0.305 1 98.44 34 ASP B C 1
ATOM 1672 O O . ASP B 1 34 ? 4.582 17.188 1.032 1 98.44 34 ASP B O 1
ATOM 1676 N N . PHE B 1 35 ? 4.918 15.125 0.227 1 98.69 35 PHE B N 1
ATOM 1677 C CA . PHE B 1 35 ? 6.125 14.977 1.031 1 98.69 35 PHE B CA 1
ATOM 1678 C C . PHE B 1 35 ? 7.191 15.984 0.6 1 98.69 35 PHE B C 1
ATOM 1680 O O . PHE B 1 35 ? 7.918 16.516 1.437 1 98.69 35 PHE B O 1
ATOM 1687 N N . THR B 1 36 ? 7.305 16.188 -0.693 1 98.69 36 THR B N 1
ATOM 1688 C CA . THR B 1 36 ? 8.273 17.156 -1.186 1 98.69 36 THR B CA 1
ATOM 1689 C C . THR B 1 36 ? 7.926 18.562 -0.691 1 98.69 36 THR B C 1
ATOM 1691 O O . THR B 1 36 ? 8.805 19.312 -0.269 1 98.69 36 THR B O 1
ATOM 1694 N N . GLN B 1 37 ? 6.691 18.875 -0.702 1 98.81 37 GLN B N 1
ATOM 1695 C CA . GLN B 1 37 ? 6.254 20.203 -0.297 1 98.81 37 GLN B CA 1
ATOM 1696 C C . GLN B 1 37 ? 6.348 20.391 1.216 1 98.81 37 GLN B C 1
ATOM 1698 O O . GLN B 1 37 ? 6.684 21.469 1.703 1 98.81 37 GLN B O 1
ATOM 1703 N N . LEU B 1 38 ? 6.051 19.344 1.99 1 98.81 38 LEU B N 1
ATOM 1704 C CA . LEU B 1 38 ? 6.258 19.391 3.434 1 98.81 38 LEU B CA 1
ATOM 1705 C C . LEU B 1 38 ? 7.727 19.625 3.764 1 98.81 38 LEU B C 1
ATOM 1707 O O . LEU B 1 38 ? 8.047 20.438 4.641 1 98.81 38 LEU B O 1
ATOM 1711 N N . ARG B 1 39 ? 8.57 18.953 3.064 1 98.75 39 ARG B N 1
ATOM 1712 C CA . ARG B 1 39 ? 10.008 19.125 3.266 1 98.75 39 ARG B CA 1
ATOM 1713 C C . ARG B 1 39 ? 10.445 20.547 2.953 1 98.75 39 ARG B C 1
ATOM 1715 O O . ARG B 1 39 ? 11.266 21.125 3.67 1 98.75 39 ARG B O 1
ATOM 1722 N N . GLU B 1 40 ? 9.891 21.031 1.832 1 98.81 40 GLU B N 1
ATOM 1723 C CA . GLU B 1 40 ? 10.211 22.391 1.434 1 98.81 40 GLU B CA 1
ATOM 1724 C C . GLU B 1 40 ? 9.766 23.391 2.49 1 98.81 40 GLU B C 1
ATOM 1726 O O . GLU B 1 40 ? 10.5 24.328 2.824 1 98.81 40 GLU B O 1
ATOM 1731 N N . LEU B 1 41 ? 8.562 23.25 3.01 1 98.88 41 LEU B N 1
ATOM 1732 C CA . LEU B 1 41 ? 8.062 24.141 4.055 1 98.88 41 LEU B CA 1
ATOM 1733 C C . LEU B 1 41 ? 8.961 24.078 5.285 1 98.88 41 LEU B C 1
ATOM 1735 O O . LEU B 1 41 ? 9.32 25.125 5.844 1 98.88 41 LEU B O 1
ATOM 1739 N N . GLN B 1 42 ? 9.289 22.875 5.695 1 98.88 42 GLN B N 1
ATOM 1740 C CA . GLN B 1 42 ? 10.18 22.703 6.844 1 98.88 42 GLN B CA 1
ATOM 1741 C C . GLN B 1 42 ? 11.531 23.359 6.586 1 98.88 42 GLN B C 1
ATOM 1743 O O . GLN B 1 42 ? 12.102 24 7.48 1 98.88 42 GLN B O 1
ATOM 1748 N N . GLN B 1 43 ? 12.039 23.188 5.414 1 98.69 43 GLN B N 1
ATOM 1749 C CA . GLN B 1 43 ? 13.328 23.781 5.051 1 98.69 43 GLN B CA 1
ATOM 1750 C C . GLN B 1 43 ? 13.273 25.297 5.105 1 98.69 43 GLN B C 1
ATOM 1752 O O . GLN B 1 43 ? 14.18 25.938 5.641 1 98.69 43 GLN B O 1
ATOM 1757 N N . ARG B 1 44 ? 12.273 25.875 4.617 1 98.38 44 ARG B N 1
ATOM 1758 C CA . ARG B 1 44 ? 12.141 27.328 4.492 1 98.38 44 ARG B CA 1
ATOM 1759 C C . ARG B 1 44 ? 11.867 27.969 5.848 1 98.38 44 ARG B C 1
ATOM 1761 O O . ARG B 1 44 ? 12.383 29.047 6.148 1 98.38 44 ARG B O 1
ATOM 1768 N N . TYR B 1 45 ? 11.086 27.281 6.684 1 98.31 45 TYR B N 1
ATOM 1769 C CA . TYR B 1 45 ? 10.531 27.984 7.828 1 98.31 45 TYR B CA 1
ATOM 1770 C C . TYR B 1 45 ? 10.953 27.328 9.133 1 98.31 45 TYR B C 1
ATOM 1772 O O . TYR B 1 45 ? 10.656 27.844 10.219 1 98.31 45 TYR B O 1
ATOM 1780 N N . GLY B 1 46 ? 11.648 26.25 9.023 1 97.81 46 GLY B N 1
ATOM 1781 C CA . GLY B 1 46 ? 12.055 25.531 10.219 1 97.81 46 GLY B CA 1
ATOM 1782 C C . GLY B 1 46 ? 12.836 26.391 11.195 1 97.81 46 GLY B C 1
ATOM 1783 O O . GLY B 1 46 ? 12.531 26.406 12.391 1 97.81 46 GLY B O 1
ATOM 1784 N N . SER B 1 47 ? 13.797 27.109 10.703 1 97.25 47 SER B N 1
ATOM 1785 C CA . SER B 1 47 ? 14.648 27.938 11.539 1 97.25 47 SER B CA 1
ATOM 1786 C C . SER B 1 47 ? 13.891 29.141 12.078 1 97.25 47 SER B C 1
ATOM 1788 O O . SER B 1 47 ? 14.32 29.781 13.047 1 97.25 47 SER B O 1
ATOM 1790 N N . ARG B 1 48 ? 12.75 29.406 11.516 1 96.56 48 ARG B N 1
ATOM 1791 C CA . ARG B 1 48 ? 11.961 30.562 11.938 1 96.56 48 ARG B CA 1
ATOM 1792 C C . ARG B 1 48 ? 10.883 30.156 12.945 1 96.56 48 ARG B C 1
ATOM 1794 O O . ARG B 1 48 ? 10.164 31.016 13.469 1 96.56 48 ARG B O 1
ATOM 1801 N N . GLY B 1 49 ? 10.734 28.844 13.156 1 96.88 49 GLY B N 1
ATOM 1802 C CA . GLY B 1 49 ? 9.836 28.438 14.227 1 96.88 49 GLY B CA 1
ATOM 1803 C C . GLY B 1 49 ? 8.766 27.453 13.773 1 96.88 49 GLY B C 1
ATOM 1804 O O . GLY B 1 49 ? 7.855 27.125 14.531 1 96.88 49 GLY B O 1
ATOM 1805 N N . LEU B 1 50 ? 8.852 26.922 12.547 1 98.31 50 LEU B N 1
ATOM 1806 C CA . LEU B 1 50 ? 7.902 25.922 12.07 1 98.31 50 LEU B CA 1
ATOM 1807 C C . LEU B 1 50 ? 8.391 24.516 12.375 1 98.31 50 LEU B C 1
ATOM 1809 O O . LEU B 1 50 ? 9.578 24.219 12.219 1 98.31 50 LEU B O 1
ATOM 1813 N N . THR B 1 51 ? 7.484 23.656 12.773 1 98.31 51 THR B N 1
ATOM 1814 C CA . THR B 1 51 ? 7.75 22.234 12.875 1 98.31 51 THR B CA 1
ATOM 1815 C C . THR B 1 51 ? 6.664 21.438 12.156 1 98.31 51 THR B C 1
ATOM 1817 O O . THR B 1 51 ? 5.48 21.562 12.469 1 98.31 51 THR B O 1
ATOM 1820 N N . VAL B 1 52 ? 7.094 20.688 11.242 1 98.56 52 VAL B N 1
ATOM 1821 C CA . VAL B 1 52 ? 6.195 19.781 10.531 1 98.56 52 VAL B CA 1
ATOM 1822 C C . VAL B 1 52 ? 6.156 18.422 11.234 1 98.56 52 VAL B C 1
ATOM 1824 O O . VAL B 1 52 ? 7.199 17.875 11.602 1 98.56 52 VAL B O 1
ATOM 1827 N N . LEU B 1 53 ? 4.98 17.859 11.445 1 98.44 53 LEU B N 1
ATOM 1828 C CA . LEU B 1 53 ? 4.754 16.562 12.07 1 98.44 53 LEU B CA 1
ATOM 1829 C C . LEU B 1 53 ? 3.9 15.664 11.18 1 98.44 53 LEU B C 1
ATOM 1831 O O . LEU B 1 53 ? 2.754 16 10.875 1 98.44 53 LEU B O 1
ATOM 1835 N N . ALA B 1 54 ? 4.465 14.586 10.789 1 98.69 54 ALA B N 1
ATOM 1836 C CA . ALA B 1 54 ? 3.775 13.68 9.875 1 98.69 54 ALA B CA 1
ATOM 1837 C C . ALA B 1 54 ? 3.342 12.406 10.586 1 98.69 54 ALA B C 1
ATOM 1839 O O . ALA B 1 54 ? 4.152 11.75 11.25 1 98.69 54 ALA B O 1
ATOM 1840 N N . PHE B 1 55 ? 2.1 12.047 10.414 1 98.62 55 PHE B N 1
ATOM 1841 C CA . PHE B 1 55 ? 1.528 10.867 11.055 1 98.62 55 PHE B CA 1
ATOM 1842 C C . PHE B 1 55 ? 1.014 9.883 10.016 1 98.62 55 PHE B C 1
ATOM 1844 O O . PHE B 1 55 ? -0.115 10.008 9.539 1 98.62 55 PHE B O 1
ATOM 1851 N N . PRO B 1 56 ? 1.792 8.852 9.711 1 98.75 56 PRO B N 1
ATOM 1852 C CA . PRO B 1 56 ? 1.311 7.832 8.773 1 98.75 56 PRO B CA 1
ATOM 1853 C C . PRO B 1 56 ? 0.006 7.18 9.227 1 98.75 56 PRO B C 1
ATOM 1855 O O . PRO B 1 56 ? -0.171 6.91 10.422 1 98.75 56 PRO B O 1
ATOM 1858 N N . CYS B 1 57 ? -0.901 7 8.305 1 98.69 57 CYS B N 1
ATOM 1859 C CA . CYS B 1 57 ? -2.215 6.422 8.57 1 98.69 57 CYS B CA 1
ATOM 1860 C C . CYS B 1 57 ? -2.662 5.531 7.414 1 98.69 57 CYS B C 1
ATOM 1862 O O . CYS B 1 57 ? -2.471 5.875 6.246 1 98.69 57 CYS B O 1
ATOM 1864 N N . ASN B 1 58 ? -3.305 4.395 7.707 1 98 58 ASN B N 1
ATOM 1865 C CA . ASN B 1 58 ? -3.654 3.428 6.676 1 98 58 ASN B CA 1
ATOM 1866 C C . ASN B 1 58 ? -5.16 3.387 6.43 1 98 58 ASN B C 1
ATOM 1868 O O . ASN B 1 58 ? -5.664 2.463 5.789 1 98 58 ASN B O 1
ATOM 1872 N N . GLN B 1 59 ? -5.887 4.352 6.844 1 97.56 59 GLN B N 1
ATOM 1873 C CA . GLN B 1 59 ? -7.344 4.301 6.832 1 97.56 59 GLN B CA 1
ATOM 1874 C C . GLN B 1 59 ? -7.898 4.77 5.488 1 97.56 59 GLN B C 1
ATOM 1876 O O . GLN B 1 59 ? -9.109 4.707 5.254 1 97.56 59 GLN B O 1
ATOM 1881 N N . PHE B 1 60 ? -7.016 5.215 4.578 1 96.81 60 PHE B N 1
ATOM 1882 C CA . PHE B 1 60 ? -7.461 5.812 3.324 1 96.81 60 PHE B CA 1
ATOM 1883 C C . PHE B 1 60 ? -6.859 5.082 2.131 1 96.81 60 PHE B C 1
ATOM 1885 O O . PHE B 1 60 ? -5.715 5.34 1.754 1 96.81 60 PHE B O 1
ATOM 1892 N N . GLY B 1 61 ? -7.684 4.133 1.553 1 94.88 61 GLY B N 1
ATOM 1893 C CA . GLY B 1 61 ? -7.234 3.361 0.405 1 94.88 61 GLY B CA 1
ATOM 1894 C C . GLY B 1 61 ? -6.133 2.375 0.743 1 94.88 61 GLY B C 1
ATOM 1895 O O . GLY B 1 61 ? -5.5 1.812 -0.153 1 94.88 61 GLY B O 1
ATOM 1896 N N . HIS B 1 62 ? -5.793 2.291 2.031 1 96.75 62 HIS B N 1
ATOM 1897 C CA . HIS B 1 62 ? -4.695 1.455 2.502 1 96.75 62 HIS B CA 1
ATOM 1898 C C . HIS B 1 62 ? -3.385 1.829 1.816 1 96.75 62 HIS B C 1
ATOM 1900 O O . HIS B 1 62 ? -2.625 0.952 1.399 1 96.75 62 HIS B O 1
ATOM 1906 N N . GLN B 1 63 ? -3.205 3.072 1.719 1 97.88 63 GLN B N 1
ATOM 1907 C CA . GLN B 1 63 ? -2.027 3.57 1.017 1 97.88 63 GLN B CA 1
ATOM 1908 C C . GLN B 1 63 ? -0.806 3.58 1.931 1 97.88 63 GLN B C 1
ATOM 1910 O O . GLN B 1 63 ? 0.266 4.047 1.539 1 97.88 63 GLN B O 1
ATOM 1915 N N . GLU B 1 64 ? -0.951 3.055 3.135 1 98.25 64 GLU B N 1
ATOM 1916 C CA . GLU B 1 64 ? 0.156 2.893 4.07 1 98.25 64 GLU B CA 1
ATOM 1917 C C . GLU B 1 64 ? 0.161 1.495 4.684 1 98.25 64 GLU B C 1
ATOM 1919 O O . GLU B 1 64 ? 0.157 1.348 5.91 1 98.25 64 GLU B O 1
ATOM 1924 N N . ASN B 1 65 ? 0.309 0.54 3.877 1 97.56 65 ASN B N 1
ATOM 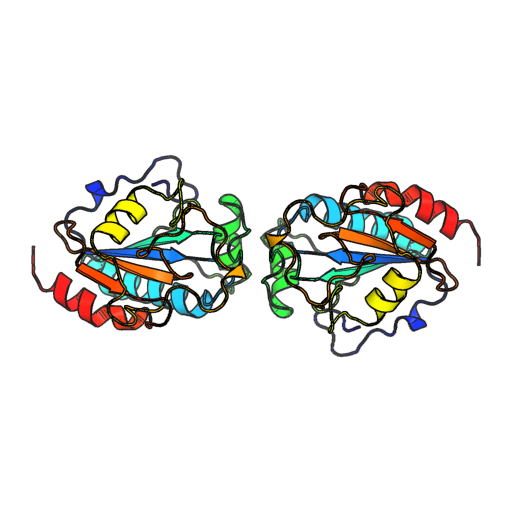1925 C CA . ASN B 1 65 ? 0.345 -0.852 4.312 1 97.56 65 ASN B CA 1
ATOM 1926 C C . ASN B 1 65 ? 1.687 -1.205 4.949 1 97.56 65 ASN B C 1
ATOM 1928 O O . ASN B 1 65 ? 1.812 -2.236 5.609 1 97.56 65 ASN B O 1
ATOM 1932 N N . ALA B 1 66 ? 2.703 -0.358 4.77 1 97.31 66 ALA B N 1
ATOM 1933 C CA . ALA B 1 66 ? 4.039 -0.61 5.305 1 97.31 66 ALA B CA 1
ATOM 1934 C C . ALA B 1 66 ? 4.027 -0.593 6.832 1 97.31 66 ALA B C 1
ATOM 1936 O O . ALA B 1 66 ? 3.219 0.107 7.445 1 97.31 66 ALA B O 1
ATOM 1937 N N . THR B 1 67 ? 4.914 -1.412 7.434 1 97.25 67 THR B N 1
ATOM 1938 C CA . THR B 1 67 ? 5.137 -1.337 8.875 1 97.25 67 THR B CA 1
ATOM 1939 C C . THR B 1 67 ? 5.965 -0.106 9.227 1 97.25 67 THR B C 1
ATOM 1941 O O . THR B 1 67 ? 6.551 0.53 8.352 1 97.25 67 THR B O 1
ATOM 1944 N N . ASN B 1 68 ? 5.992 0.186 10.555 1 97.31 68 ASN B N 1
ATOM 1945 C CA . ASN B 1 68 ? 6.777 1.324 11.008 1 97.31 68 ASN B CA 1
ATOM 1946 C C . ASN B 1 68 ? 8.234 1.222 10.555 1 97.31 68 ASN B C 1
ATOM 1948 O O . ASN B 1 68 ? 8.852 2.229 10.203 1 97.31 68 ASN B O 1
ATOM 1952 N N . GLU B 1 69 ? 8.758 0.027 10.531 1 96.38 69 GLU B N 1
ATOM 1953 C CA . GLU B 1 69 ? 10.148 -0.202 10.148 1 96.38 69 GLU B CA 1
ATOM 1954 C C . GLU B 1 69 ? 10.344 -0.023 8.648 1 96.38 69 GLU B C 1
ATOM 1956 O O . GLU B 1 69 ? 11.461 0.229 8.188 1 96.38 69 GLU B O 1
ATOM 1961 N N . GLU B 1 70 ? 9.297 -0.04 7.895 1 98 70 GLU B N 1
ATOM 1962 C CA . GLU B 1 70 ? 9.391 -0.072 6.438 1 98 70 GLU B CA 1
ATOM 1963 C C . GLU B 1 70 ? 9.094 1.299 5.836 1 98 70 GLU B C 1
ATOM 1965 O O . GLU B 1 70 ? 9.461 1.573 4.691 1 98 70 GLU B O 1
ATOM 1970 N N . ILE B 1 71 ? 8.453 2.137 6.543 1 98.31 71 ILE B N 1
ATOM 1971 C CA . ILE B 1 71 ? 7.891 3.375 6.016 1 98.31 71 ILE B CA 1
ATOM 1972 C C . ILE B 1 71 ? 9.008 4.238 5.43 1 98.31 71 ILE B C 1
ATOM 1974 O O . ILE B 1 71 ? 8.898 4.723 4.301 1 98.31 71 ILE B O 1
ATOM 1978 N N . LEU B 1 72 ? 10.078 4.434 6.172 1 98.06 72 LEU B N 1
ATOM 1979 C CA . LEU B 1 72 ? 11.148 5.297 5.691 1 98.06 72 LEU B CA 1
ATOM 1980 C C . LEU B 1 72 ? 11.812 4.699 4.453 1 98.06 72 LEU B C 1
ATOM 1982 O O . LEU B 1 72 ? 12.258 5.43 3.566 1 98.06 72 LEU B O 1
ATOM 1986 N N . ASN B 1 73 ? 11.922 3.361 4.383 1 98.19 73 ASN B N 1
ATOM 1987 C CA . ASN B 1 73 ? 12.422 2.707 3.18 1 98.19 73 ASN B CA 1
ATOM 1988 C C . ASN B 1 73 ? 11.5 2.947 1.987 1 98.19 73 ASN B C 1
ATOM 1990 O O . ASN B 1 73 ? 11.961 3.131 0.862 1 98.19 73 ASN B O 1
ATOM 1994 N N . SER B 1 74 ? 10.234 2.879 2.256 1 98.62 74 SER B N 1
ATOM 1995 C CA . SER B 1 74 ? 9.273 3.162 1.195 1 98.62 74 SER B CA 1
ATOM 1996 C C . SER B 1 74 ? 9.469 4.566 0.633 1 98.62 74 SER B C 1
ATOM 1998 O O . SER B 1 74 ? 9.508 4.754 -0.584 1 98.62 74 SER B O 1
ATOM 2000 N N . LEU B 1 75 ? 9.617 5.555 1.524 1 98.62 75 LEU B N 1
ATOM 2001 C CA . LEU B 1 75 ? 9.82 6.934 1.092 1 98.62 75 LEU B CA 1
ATOM 2002 C C . LEU B 1 75 ? 11.125 7.074 0.324 1 98.62 75 LEU B C 1
ATOM 2004 O O . LEU B 1 75 ? 11.18 7.746 -0.709 1 98.62 75 LEU B O 1
ATOM 2008 N N . LYS B 1 76 ? 12.094 6.441 0.775 1 98.62 76 LYS B N 1
ATOM 2009 C CA . LYS B 1 76 ? 13.438 6.586 0.229 1 98.62 76 LYS B CA 1
ATOM 2010 C C . LYS B 1 76 ? 13.562 5.895 -1.127 1 98.62 76 LYS B C 1
ATOM 2012 O O . LYS B 1 76 ? 14.227 6.406 -2.031 1 98.62 76 LYS B O 1
ATOM 2017 N N . HIS B 1 77 ? 12.891 4.77 -1.316 1 98.62 77 HIS B N 1
ATOM 2018 C CA . HIS B 1 77 ? 13.234 3.918 -2.447 1 98.62 77 HIS B CA 1
ATOM 2019 C C . HIS B 1 77 ? 12.047 3.738 -3.389 1 98.62 77 HIS B C 1
ATOM 2021 O O . HIS B 1 77 ? 12.219 3.314 -4.531 1 98.62 77 HIS B O 1
ATOM 2027 N N . VAL B 1 78 ? 10.828 4.004 -2.969 1 98.44 78 VAL B N 1
ATOM 2028 C CA . VAL B 1 78 ? 9.648 3.676 -3.762 1 98.44 78 VAL B CA 1
ATOM 2029 C C . VAL B 1 78 ? 8.93 4.957 -4.176 1 98.44 78 VAL B C 1
ATOM 2031 O O . VAL B 1 78 ? 8.922 5.32 -5.352 1 98.44 78 VAL B O 1
ATOM 2034 N N . ARG B 1 79 ? 8.422 5.664 -3.186 1 98.31 79 ARG B N 1
ATOM 2035 C CA . ARG B 1 79 ? 7.699 6.902 -3.479 1 98.31 79 ARG B CA 1
ATOM 2036 C C . ARG B 1 79 ? 7.891 7.922 -2.361 1 98.31 79 ARG B C 1
ATOM 2038 O O . ARG B 1 79 ? 7.504 7.676 -1.217 1 98.31 79 ARG B O 1
ATOM 2045 N N . PRO B 1 80 ? 8.445 9 -2.48 1 98.06 80 PRO B N 1
ATOM 2046 C CA . PRO B 1 80 ? 8.883 9.602 -3.744 1 98.06 80 PRO B CA 1
ATOM 2047 C C . PRO B 1 80 ? 10.023 8.828 -4.398 1 98.06 80 PRO B C 1
ATOM 2049 O O . PRO B 1 80 ? 10.211 8.906 -5.613 1 98.06 80 PRO B O 1
ATOM 2052 N N . GLY B 1 81 ? 10.789 8.109 -3.543 1 98.06 81 GLY B N 1
ATOM 2053 C CA . GLY B 1 81 ? 11.945 7.426 -4.098 1 98.06 81 GLY B CA 1
ATOM 2054 C C . GLY B 1 81 ? 13.133 8.344 -4.312 1 98.06 81 GLY B C 1
ATOM 2055 O O . GLY B 1 81 ? 13.242 9.391 -3.666 1 98.06 81 GLY B O 1
ATOM 2056 N N . GLN B 1 82 ? 14.172 7.77 -5.039 1 97.31 82 GLN B N 1
ATOM 2057 C CA . GLN B 1 82 ? 15.352 8.531 -5.426 1 97.31 82 GLN B CA 1
ATOM 2058 C C . GLN B 1 82 ? 16.078 9.086 -4.203 1 97.31 82 GLN B C 1
ATOM 2060 O O . GLN B 1 82 ? 16.516 10.234 -4.199 1 97.31 82 GLN B O 1
ATOM 2065 N N . GLY B 1 83 ? 16.078 8.406 -3.133 1 98.19 83 GLY B N 1
ATOM 2066 C CA . GLY B 1 83 ? 16.844 8.773 -1.952 1 98.19 83 GLY B CA 1
ATOM 2067 C C . GLY B 1 83 ? 16.109 9.75 -1.051 1 98.19 83 GLY B C 1
ATOM 2068 O O . GLY B 1 83 ? 16.703 10.281 -0.105 1 98.19 83 GLY B O 1
ATOM 2069 N N . TYR B 1 84 ? 14.852 9.961 -1.196 1 98.5 84 TYR B N 1
ATOM 2070 C CA . TYR B 1 84 ? 14.102 10.938 -0.407 1 98.5 84 TYR B CA 1
ATOM 2071 C C . TYR B 1 84 ? 14.219 10.633 1.082 1 98.5 84 TYR B C 1
ATOM 2073 O O . TYR B 1 84 ? 14.039 9.492 1.504 1 98.5 84 TYR B O 1
ATOM 2081 N N . GLU B 1 85 ? 14.43 11.641 1.826 1 98 85 GLU B N 1
ATOM 2082 C CA . GLU B 1 85 ? 14.414 11.625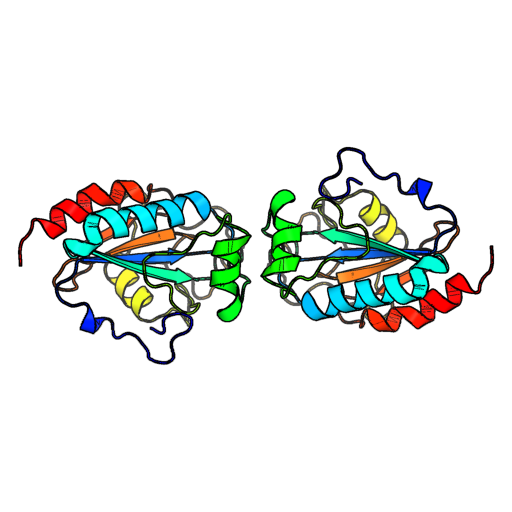 3.287 1 98 85 GLU B CA 1
ATOM 2083 C C . GLU B 1 85 ? 13.703 12.852 3.84 1 98 85 GLU B C 1
ATOM 2085 O O . GLU B 1 85 ? 14.023 13.984 3.467 1 98 85 GLU B O 1
ATOM 2090 N N . PRO B 1 86 ? 12.789 12.594 4.691 1 98.12 86 PRO B N 1
ATOM 2091 C CA . PRO B 1 86 ? 12.172 13.766 5.32 1 98.12 86 PRO B CA 1
ATOM 2092 C C . PRO B 1 86 ? 13.148 14.562 6.184 1 98.12 86 PRO B C 1
ATOM 2094 O O . PRO B 1 86 ? 14.094 13.992 6.73 1 98.12 86 PRO B O 1
ATOM 2097 N N . ASN B 1 87 ? 12.984 15.859 6.211 1 98.62 87 ASN B N 1
ATOM 2098 C CA . ASN B 1 87 ? 13.711 16.703 7.148 1 98.62 87 ASN B CA 1
ATOM 2099 C C . ASN B 1 87 ? 12.82 17.172 8.297 1 98.62 87 ASN B C 1
ATOM 2101 O O . ASN B 1 87 ? 13.047 18.234 8.867 1 98.62 87 ASN B O 1
ATOM 2105 N N . PHE B 1 88 ? 11.82 16.438 8.562 1 98.12 88 PHE B N 1
ATOM 2106 C CA . PHE B 1 88 ? 10.859 16.625 9.641 1 98.12 88 PHE B CA 1
ATOM 2107 C C . PHE B 1 88 ? 10.523 15.305 10.312 1 98.12 88 PHE B C 1
ATOM 2109 O O . PHE B 1 88 ? 10.945 14.242 9.844 1 98.12 88 PHE B O 1
ATOM 2116 N N . THR B 1 89 ? 9.75 15.328 11.406 1 96.88 89 THR B N 1
ATOM 2117 C CA . THR B 1 89 ? 9.484 14.117 12.18 1 96.88 89 THR B CA 1
ATOM 2118 C C . THR B 1 89 ? 8.344 13.32 11.562 1 96.88 89 THR B C 1
ATOM 2120 O O . THR B 1 89 ? 7.266 13.859 11.312 1 96.88 89 THR B O 1
ATOM 2123 N N . VAL B 1 90 ? 8.609 12.102 11.273 1 98.12 90 VAL B N 1
ATOM 2124 C CA . VAL B 1 90 ? 7.586 11.125 10.93 1 98.12 90 VAL B CA 1
ATOM 2125 C C . VAL B 1 90 ? 7.34 10.195 12.109 1 98.12 90 VAL B C 1
ATOM 2127 O O . VAL B 1 90 ? 8.281 9.625 12.664 1 98.12 90 VAL B O 1
ATOM 2130 N N . PHE B 1 91 ? 6.121 10.086 12.492 1 97.88 91 PHE B N 1
ATOM 2131 C CA . PHE B 1 91 ? 5.773 9.305 13.68 1 97.88 91 PHE B CA 1
ATOM 2132 C C . PHE B 1 91 ? 5.355 7.891 13.297 1 97.88 91 PHE B C 1
ATOM 2134 O O . PHE B 1 91 ? 5.23 7.578 12.109 1 97.88 91 PHE B O 1
ATOM 2141 N N . GLU B 1 92 ? 5.203 7.031 14.297 1 97.56 92 GLU B N 1
ATOM 2142 C CA . GLU B 1 92 ? 4.625 5.711 14.086 1 97.56 92 GLU B CA 1
ATOM 2143 C C . GLU B 1 92 ? 3.203 5.812 13.539 1 97.56 92 GLU B C 1
ATOM 2145 O O . GLU B 1 92 ? 2.494 6.785 13.812 1 97.56 92 GLU B O 1
ATOM 2150 N N . LYS B 1 93 ? 2.92 4.836 12.867 1 97.88 93 LYS B N 1
ATOM 2151 C CA . LYS B 1 93 ? 1.602 4.789 12.242 1 97.88 93 LYS B CA 1
ATOM 2152 C C . LYS B 1 93 ? 0.495 4.859 13.289 1 97.88 93 LYS B C 1
ATOM 2154 O O . LYS B 1 93 ? 0.599 4.238 14.352 1 97.88 93 LYS B O 1
ATOM 2159 N N . CYS B 1 94 ? -0.625 5.578 12.961 1 98.12 94 CYS B N 1
ATOM 2160 C CA . CYS B 1 94 ? -1.76 5.688 13.867 1 98.12 94 CYS B CA 1
ATOM 2161 C C . CYS B 1 94 ? -3.066 5.82 13.094 1 98.12 94 CYS B C 1
ATOM 2163 O O . CYS B 1 94 ? -3.059 5.918 11.867 1 98.12 94 CYS B O 1
ATOM 2165 N N . GLU B 1 95 ? -4.164 5.699 13.805 1 98.56 95 GLU B N 1
ATOM 2166 C CA . GLU B 1 95 ? -5.484 5.984 13.258 1 98.56 95 GLU B CA 1
ATOM 2167 C C . GLU B 1 95 ? -5.906 7.422 13.547 1 98.56 95 GLU B C 1
ATOM 2169 O O . GLU B 1 95 ? -5.648 7.941 14.633 1 98.56 95 GLU B O 1
ATOM 2174 N N . VAL B 1 96 ? -6.551 8.055 12.578 1 98.81 96 VAL B N 1
ATOM 2175 C CA . VAL B 1 96 ? -6.926 9.445 12.781 1 98.81 96 VAL B CA 1
ATOM 2176 C C . VAL B 1 96 ? -8.438 9.562 12.922 1 98.81 96 VAL B C 1
ATOM 2178 O O . VAL B 1 96 ? -8.953 10.594 13.344 1 98.81 96 VAL B O 1
ATOM 2181 N N . ASN B 1 97 ? -9.172 8.57 12.508 1 98.75 97 ASN B N 1
ATOM 2182 C CA . ASN B 1 97 ? -10.617 8.484 12.641 1 98.75 97 ASN B CA 1
ATOM 2183 C C . ASN B 1 97 ? -11.031 7.273 13.469 1 98.75 97 ASN B C 1
ATOM 2185 O O . ASN B 1 97 ? -10.219 6.383 13.727 1 98.75 97 ASN B O 1
ATOM 2189 N N . GLY B 1 98 ? -12.32 7.27 13.914 1 98.5 98 GLY B N 1
ATOM 2190 C CA . GLY B 1 98 ? -12.914 6.102 14.547 1 98.5 98 GLY B CA 1
ATOM 2191 C C . GLY B 1 98 ? -12.609 6.004 16.031 1 98.5 98 GLY B C 1
ATOM 2192 O O . GLY B 1 98 ? -12.109 6.953 16.625 1 98.5 98 GLY B O 1
ATOM 2193 N N . ALA B 1 99 ? -12.883 4.832 16.609 1 98.5 99 ALA B N 1
ATOM 2194 C CA . ALA B 1 99 ? -12.844 4.613 18.047 1 98.5 99 ALA B CA 1
ATOM 2195 C C . ALA B 1 99 ? -11.406 4.652 18.562 1 98.5 99 ALA B C 1
ATOM 2197 O O . ALA B 1 99 ? -11.164 5.039 19.719 1 98.5 99 ALA B O 1
ATOM 2198 N N . ASN B 1 100 ? -10.492 4.309 17.656 1 98.19 100 ASN B N 1
ATOM 2199 C CA . ASN B 1 100 ? -9.109 4.215 18.094 1 98.19 100 ASN B CA 1
ATOM 2200 C C . ASN B 1 100 ? -8.281 5.391 17.594 1 98.19 100 ASN B C 1
ATOM 2202 O O . ASN B 1 100 ? -7.051 5.309 17.531 1 98.19 100 ASN B O 1
ATOM 2206 N N . ALA B 1 101 ? -8.914 6.418 17.234 1 98.62 101 ALA B N 1
ATOM 2207 C CA . ALA B 1 101 ? -8.219 7.59 16.719 1 98.62 101 ALA B CA 1
ATOM 2208 C C . ALA B 1 101 ? -7.203 8.117 17.734 1 98.62 101 ALA B C 1
ATOM 2210 O O . ALA B 1 101 ? -7.48 8.164 18.938 1 98.62 101 ALA B O 1
ATOM 2211 N N . HIS B 1 102 ? -6.086 8.469 17.297 1 97.94 102 HIS B N 1
ATOM 2212 C CA . HIS B 1 102 ? -5.066 9.102 18.125 1 97.94 102 HIS B CA 1
ATOM 2213 C C . HIS B 1 102 ? -5.617 10.352 18.812 1 97.94 102 HIS B C 1
ATOM 2215 O O . HIS B 1 102 ? -6.316 11.148 18.188 1 97.94 102 HIS B O 1
ATOM 2221 N N . PRO B 1 103 ? -5.352 10.602 20.062 1 96.75 103 PRO B N 1
ATOM 2222 C CA . PRO B 1 103 ? -5.898 11.727 20.828 1 96.75 103 PRO B CA 1
ATOM 2223 C C . PRO B 1 103 ? -5.617 13.07 20.172 1 96.75 103 PRO B C 1
ATOM 2225 O O . PRO B 1 103 ? -6.465 13.969 20.219 1 96.75 103 PRO B O 1
ATOM 2228 N N . LEU B 1 104 ? -4.461 13.188 19.609 1 96.5 104 LEU B N 1
ATOM 2229 C CA . LEU B 1 104 ? -4.125 14.438 18.922 1 96.5 104 LEU B CA 1
ATOM 2230 C C . LEU B 1 104 ? -5.145 14.758 17.844 1 96.5 104 LEU B C 1
ATOM 2232 O O . LEU B 1 104 ? -5.605 15.891 17.734 1 96.5 104 LEU B O 1
ATOM 2236 N N . PHE B 1 105 ? -5.461 13.805 17.062 1 98.5 105 PHE B N 1
ATOM 2237 C CA . PHE B 1 105 ? -6.387 14.031 15.969 1 98.5 105 PHE B CA 1
ATOM 2238 C C . PHE B 1 105 ? -7.809 14.219 16.484 1 98.5 105 PHE B C 1
ATOM 2240 O O . PHE B 1 105 ? -8.594 14.977 15.906 1 98.5 105 PHE B O 1
ATOM 2247 N N . THR B 1 106 ? -8.117 13.5 17.531 1 98.19 106 THR B N 1
ATOM 2248 C CA . THR B 1 106 ? -9.398 13.766 18.172 1 98.19 106 THR B CA 1
ATOM 2249 C C . THR B 1 106 ? -9.508 15.227 18.594 1 98.19 106 THR B C 1
ATOM 2251 O O . THR B 1 106 ? -10.492 15.891 18.281 1 98.19 106 THR B O 1
ATOM 2254 N N . PHE B 1 107 ? -8.523 15.695 19.281 1 97.88 107 PHE B N 1
ATOM 2255 C CA . PHE B 1 107 ? -8.469 17.078 19.734 1 97.88 107 PHE B CA 1
ATOM 2256 C C . PHE B 1 107 ? -8.555 18.047 18.547 1 97.88 107 PHE B C 1
ATOM 2258 O O . PHE B 1 107 ? -9.359 18.969 18.562 1 97.88 107 PHE B O 1
ATOM 2265 N N . LEU B 1 108 ? -7.75 17.859 17.484 1 98.56 108 LEU B N 1
ATOM 2266 C CA . LEU B 1 108 ? -7.668 18.75 16.344 1 98.56 108 LEU B CA 1
ATOM 2267 C C . LEU B 1 108 ? -8.984 18.766 15.562 1 98.56 108 LEU B C 1
ATOM 2269 O O . LEU B 1 108 ? -9.453 19.828 15.148 1 98.56 108 LEU B O 1
ATOM 2273 N N . LYS B 1 109 ? -9.594 17.609 15.375 1 98.62 109 LYS B N 1
ATOM 2274 C CA . LYS B 1 109 ? -10.852 17.516 14.641 1 98.62 109 LYS B CA 1
ATOM 2275 C C . LYS B 1 109 ? -11.984 18.203 15.414 1 98.62 109 LYS B C 1
ATOM 2277 O O . LYS B 1 109 ? -12.891 18.781 14.812 1 98.62 109 LYS B O 1
ATOM 2282 N N . ASP B 1 110 ? -11.898 18.125 16.672 1 98.38 110 ASP B N 1
ATOM 2283 C CA . ASP B 1 110 ? -12.898 18.812 17.484 1 98.38 110 ASP B CA 1
ATOM 2284 C C . ASP B 1 110 ? -12.734 20.328 17.375 1 98.38 110 ASP B C 1
ATOM 2286 O O . ASP B 1 110 ? -13.727 21.047 17.281 1 98.38 110 ASP B O 1
ATOM 2290 N N . ALA B 1 111 ? -11.555 20.797 17.438 1 98.5 111 ALA B N 1
ATOM 2291 C CA . ALA B 1 111 ? -11.266 22.219 17.406 1 98.5 111 ALA B CA 1
ATOM 2292 C C . ALA B 1 111 ? -11.484 22.797 16.016 1 98.5 111 ALA B C 1
ATOM 2294 O O . ALA B 1 111 ? -11.883 23.953 15.875 1 98.5 111 ALA B O 1
ATOM 2295 N N . LEU B 1 112 ? -11.125 22.062 14.969 1 98.62 112 LEU B N 1
ATOM 2296 C CA . LEU B 1 112 ? -11.266 22.422 13.562 1 98.62 112 LEU B CA 1
ATOM 2297 C C . LEU B 1 112 ? -12.086 21.375 12.812 1 98.62 112 LEU B C 1
ATOM 2299 O O . LEU B 1 112 ? -11.531 20.562 12.062 1 98.62 112 LEU B O 1
ATOM 2303 N N . PRO B 1 113 ? -13.391 21.469 12.938 1 97.81 113 PRO B N 1
ATOM 2304 C CA . PRO B 1 113 ? -14.25 20.359 12.508 1 97.81 113 PRO B CA 1
ATOM 2305 C C . PRO B 1 113 ? -14.242 20.172 10.992 1 97.81 113 PRO B C 1
ATOM 2307 O O . PRO B 1 113 ? -14.547 19.078 10.5 1 97.81 113 PRO B O 1
ATOM 2310 N N . PHE B 1 114 ? -13.867 21.312 10.148 1 97.31 114 PHE B N 1
ATOM 2311 C CA . PHE B 1 114 ? -13.883 21.188 8.695 1 97.31 114 PHE B CA 1
ATOM 2312 C C . PHE B 1 114 ? -12.711 21.938 8.078 1 97.31 114 PHE B C 1
ATOM 2314 O O . PHE B 1 114 ? -12.289 22.969 8.594 1 97.31 114 PHE B O 1
ATOM 2321 N N . PRO B 1 115 ? -12.219 21.359 6.988 1 98.31 115 PRO B N 1
ATOM 2322 C CA . PRO B 1 115 ? -11.211 22.141 6.266 1 98.31 115 PRO B CA 1
ATOM 2323 C C . PRO B 1 115 ? -11.773 23.453 5.719 1 98.31 115 PRO B C 1
ATOM 2325 O O . PRO B 1 115 ? -12.906 23.5 5.234 1 98.31 115 PRO B O 1
ATOM 2328 N N . HIS B 1 116 ? -10.984 24.438 5.773 1 97.88 116 HIS B N 1
ATOM 2329 C CA . HIS B 1 116 ? -11.438 25.75 5.348 1 97.88 116 HIS B CA 1
ATOM 2330 C C . HIS B 1 116 ? -11.75 25.781 3.855 1 97.88 116 HIS B C 1
ATOM 2332 O O . HIS B 1 116 ? -12.664 26.484 3.416 1 97.88 116 HIS B O 1
ATOM 2338 N N . ASP B 1 117 ? -11.102 25 3.043 1 97.81 117 ASP B N 1
ATOM 2339 C CA . ASP B 1 117 ? -11.203 25.047 1.588 1 97.81 117 ASP B CA 1
ATOM 2340 C C . ASP B 1 117 ? -12.258 24.078 1.076 1 97.81 117 ASP B C 1
ATOM 2342 O O . ASP B 1 117 ? -12.672 24.156 -0.084 1 97.81 117 ASP B O 1
ATOM 2346 N N . ASP B 1 118 ? -12.703 23.156 1.883 1 95.31 118 ASP B N 1
ATOM 2347 C CA . ASP B 1 118 ? -13.703 22.156 1.518 1 95.31 118 ASP B CA 1
ATOM 2348 C C . ASP B 1 118 ? -14.508 21.719 2.736 1 95.31 118 ASP B C 1
ATOM 2350 O O . ASP B 1 118 ? -14.391 20.578 3.189 1 95.31 118 ASP B O 1
ATOM 2354 N N . PRO B 1 119 ? -15.414 22.5 3.188 1 93.44 119 PRO B N 1
ATOM 2355 C CA . PRO B 1 119 ? -16.094 22.266 4.465 1 93.44 119 PRO B CA 1
ATOM 2356 C C . PRO B 1 119 ? -17.172 21.188 4.359 1 93.44 119 PRO B C 1
ATOM 2358 O O . PRO B 1 119 ? -17.656 20.688 5.383 1 93.44 119 PRO B O 1
ATOM 2361 N N . MET B 1 120 ? -17.531 20.75 3.189 1 92.06 120 MET B N 1
ATOM 2362 C CA . MET B 1 120 ? -18.719 19.906 3.045 1 92.06 120 MET B CA 1
ATOM 2363 C C . MET B 1 120 ? -18.328 18.469 2.746 1 92.06 120 MET B C 1
ATOM 2365 O O . MET B 1 120 ? -18.969 17.531 3.242 1 92.06 120 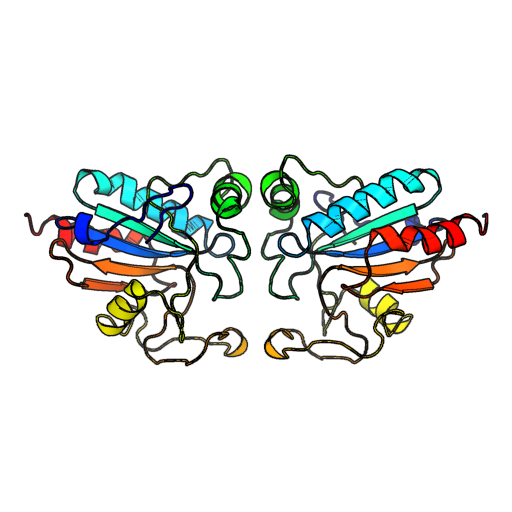MET B O 1
ATOM 2369 N N . ALA B 1 121 ? -17.281 18.281 2.014 1 91.12 121 ALA B N 1
ATOM 2370 C CA . ALA B 1 121 ? -16.984 16.969 1.448 1 91.12 121 ALA B CA 1
ATOM 2371 C C . ALA B 1 121 ? -16.25 16.094 2.461 1 91.12 121 ALA B C 1
ATOM 2373 O O . ALA B 1 121 ? -15.32 16.547 3.131 1 91.12 121 ALA B O 1
ATOM 2374 N N . LEU B 1 122 ? -16.688 14.906 2.623 1 94.56 122 LEU B N 1
ATOM 2375 C CA . LEU B 1 122 ? -15.945 13.914 3.398 1 94.56 122 LEU B CA 1
ATOM 2376 C C . LEU B 1 122 ? -15.383 12.828 2.494 1 94.56 122 LEU B C 1
ATOM 2378 O O . LEU B 1 122 ? -14.164 12.688 2.365 1 94.56 122 LEU B O 1
ATOM 2382 N N . MET B 1 123 ? -16.344 12.047 1.784 1 93 123 MET B N 1
ATOM 2383 C CA . MET B 1 123 ? -15.938 10.945 0.923 1 93 123 MET B CA 1
ATOM 2384 C C . MET B 1 123 ? -16.969 10.688 -0.163 1 93 123 MET B C 1
ATOM 2386 O O . MET B 1 123 ? -18.172 10.609 0.12 1 93 123 MET B O 1
ATOM 2390 N N . SER B 1 124 ? -16.531 10.625 -1.362 1 90.06 124 SER B N 1
ATOM 2391 C CA . SER B 1 124 ? -17.438 10.406 -2.482 1 90.06 124 SER B CA 1
ATOM 2392 C C . SER B 1 124 ? -17.875 8.945 -2.559 1 90.06 124 SER B C 1
ATOM 2394 O O . SER B 1 124 ? -19.047 8.664 -2.807 1 90.06 124 SER B O 1
ATOM 2396 N N . ASN B 1 125 ? -17 8.047 -2.41 1 89.69 125 ASN B N 1
ATOM 2397 C CA . ASN B 1 125 ? -17.281 6.617 -2.404 1 89.69 125 ASN B CA 1
ATOM 2398 C C . ASN B 1 125 ? -17.266 6.051 -0.988 1 89.69 125 ASN B C 1
ATOM 2400 O O . ASN B 1 125 ? -16.219 5.922 -0.374 1 89.69 125 ASN B O 1
ATOM 2404 N N . PRO B 1 126 ? -18.375 5.648 -0.476 1 91.06 126 PRO B N 1
ATOM 2405 C CA . PRO B 1 126 ? -18.453 5.215 0.921 1 91.06 126 PRO B CA 1
ATOM 2406 C C . PRO B 1 126 ? -17.672 3.93 1.192 1 91.06 126 PRO B C 1
ATOM 2408 O O . PRO B 1 126 ? -17.406 3.605 2.35 1 91.06 126 PRO B O 1
ATOM 2411 N N . GLN B 1 127 ? -17.312 3.201 0.151 1 87.06 127 GLN B N 1
ATOM 2412 C CA . GLN B 1 127 ? -16.562 1.964 0.318 1 87.06 127 GLN B CA 1
ATOM 2413 C C . GLN B 1 127 ? -15.164 2.24 0.88 1 87.06 127 GLN B C 1
ATOM 2415 O O . GLN B 1 127 ? -14.523 1.342 1.428 1 87.06 127 GLN B O 1
ATOM 2420 N N . PHE B 1 128 ? -14.797 3.498 0.826 1 92.31 128 PHE B N 1
ATOM 2421 C CA . PHE B 1 128 ? -13.461 3.861 1.299 1 92.31 128 PHE B CA 1
ATOM 2422 C C . PHE B 1 128 ? -13.484 4.156 2.793 1 92.31 128 PHE B C 1
ATOM 2424 O O . PHE B 1 128 ? -12.43 4.309 3.414 1 92.31 128 PHE B O 1
ATOM 2431 N N . ILE B 1 129 ? -14.672 4.227 3.377 1 94.44 129 ILE B N 1
ATOM 2432 C CA . ILE B 1 129 ? -14.773 4.426 4.82 1 94.44 129 ILE B CA 1
ATOM 2433 C C . ILE B 1 129 ? -14.602 3.086 5.535 1 94.44 129 ILE B C 1
ATOM 2435 O O . ILE B 1 129 ? -15.484 2.23 5.488 1 94.44 129 ILE B O 1
ATOM 2439 N N . ILE B 1 130 ? -13.578 2.955 6.238 1 94.12 130 ILE B N 1
ATOM 2440 C CA . ILE B 1 130 ? -13.281 1.655 6.832 1 94.12 130 ILE B CA 1
ATOM 2441 C C . ILE B 1 130 ? -13.102 1.806 8.344 1 94.12 130 ILE B C 1
ATOM 2443 O O . ILE B 1 130 ? -12.398 1.007 8.969 1 94.12 130 ILE B O 1
ATOM 2447 N N . TRP B 1 131 ? -13.562 2.885 8.914 1 96.62 131 TRP B N 1
ATOM 2448 C CA . TRP B 1 131 ? -13.492 3.113 10.352 1 96.62 131 TRP B CA 1
ATOM 2449 C C . TRP B 1 131 ? -14.883 3.264 10.953 1 96.62 131 TRP B C 1
ATOM 2451 O O . TRP B 1 131 ? -15.867 3.42 10.227 1 96.62 131 TRP B O 1
ATOM 2461 N N . SER B 1 132 ? -14.961 3.068 12.219 1 96.88 132 SER B N 1
ATOM 2462 C CA . SER B 1 132 ? -16.188 3.23 12.992 1 96.88 132 SER B CA 1
ATOM 2463 C C . SER B 1 132 ? -15.891 3.723 14.406 1 96.88 132 SER B C 1
ATOM 2465 O O . SER B 1 132 ? -14.922 3.291 15.023 1 96.88 132 SER B O 1
ATOM 2467 N N . PRO B 1 133 ? -16.766 4.617 14.758 1 97.88 133 PRO B N 1
ATOM 2468 C CA . PRO B 1 133 ? -17.875 5.277 14.078 1 97.88 133 PRO B CA 1
ATOM 2469 C C . PRO B 1 133 ? -17.422 6.309 13.047 1 97.88 133 PRO B C 1
ATOM 2471 O O . PRO B 1 133 ? -16.234 6.676 13.023 1 97.88 133 PRO B O 1
ATOM 2474 N N . VAL B 1 134 ? -18.25 6.648 12.156 1 97.5 134 VAL B N 1
ATOM 2475 C CA . VAL B 1 134 ? -18.047 7.738 11.211 1 97.5 134 VAL B CA 1
ATOM 2476 C C . VAL B 1 134 ? -18.641 9.031 11.766 1 97.5 134 VAL B C 1
ATOM 2478 O O . VAL B 1 134 ? -19.797 9.047 12.195 1 97.5 134 VAL B O 1
ATOM 2481 N N . CYS B 1 135 ? -17.844 10.016 11.812 1 97.81 135 CYS B N 1
ATOM 2482 C CA . CYS B 1 135 ? -18.266 11.289 12.391 1 97.81 135 CYS B CA 1
ATOM 2483 C C . CYS B 1 135 ? -18.156 12.414 11.359 1 97.81 135 CYS B C 1
ATOM 2485 O O . CYS B 1 135 ? -17.406 12.305 10.398 1 97.81 135 CYS B O 1
ATOM 2487 N N . ARG B 1 136 ? -18.812 13.508 11.609 1 96.62 136 ARG B N 1
ATOM 2488 C CA . ARG B 1 136 ? -18.891 14.648 10.695 1 96.62 136 ARG B CA 1
ATOM 2489 C C . ARG B 1 136 ? -17.531 15.328 10.562 1 96.62 136 ARG B C 1
ATOM 2491 O O . ARG B 1 136 ? -17.203 15.875 9.508 1 96.62 136 ARG B O 1
ATOM 2498 N N . ASN B 1 137 ? -16.75 15.242 11.547 1 98.19 137 ASN B N 1
ATOM 2499 C CA . ASN B 1 137 ? -15.5 15.992 11.555 1 98.19 137 ASN B CA 1
ATOM 2500 C C . ASN B 1 137 ? -14.305 15.102 11.211 1 98.19 137 ASN B C 1
ATOM 2502 O O . ASN B 1 137 ? -13.156 15.477 11.438 1 98.19 137 ASN B O 1
ATOM 2506 N N . ASP B 1 138 ? -14.57 13.977 10.656 1 98.56 138 ASP B N 1
ATOM 2507 C CA . ASP B 1 138 ? -13.516 13.016 10.32 1 98.56 138 ASP B CA 1
ATOM 2508 C C . ASP B 1 138 ? -12.586 13.578 9.25 1 98.56 138 ASP B C 1
ATOM 2510 O O . ASP B 1 138 ? -12.977 14.445 8.469 1 98.56 138 ASP B O 1
ATOM 2514 N N . VAL B 1 139 ? -11.359 13.164 9.297 1 98.56 139 VAL B N 1
ATOM 2515 C CA . VAL B 1 139 ? -10.422 13.352 8.188 1 98.56 139 VAL B CA 1
ATOM 2516 C C . VAL B 1 139 ? -10.906 12.586 6.961 1 98.56 139 VAL B C 1
ATOM 2518 O O . VAL B 1 139 ? -11.352 11.445 7.07 1 98.56 139 VAL B O 1
ATOM 2521 N N . ALA B 1 140 ? -10.773 13.234 5.84 1 97.75 140 ALA B N 1
ATOM 2522 C CA . ALA B 1 140 ? -11.438 12.695 4.656 1 97.75 140 ALA B CA 1
ATOM 2523 C C . ALA B 1 140 ? -10.508 11.766 3.883 1 97.75 140 ALA B C 1
ATOM 2525 O O . ALA B 1 140 ? -10.953 10.805 3.258 1 97.75 140 ALA B O 1
ATOM 2526 N N . TRP B 1 141 ? -9.25 12.102 3.885 1 97.56 141 TRP B N 1
ATOM 2527 C CA . TRP B 1 141 ? -8.281 11.359 3.09 1 97.56 141 TRP B CA 1
ATOM 2528 C C . TRP B 1 141 ? -6.855 1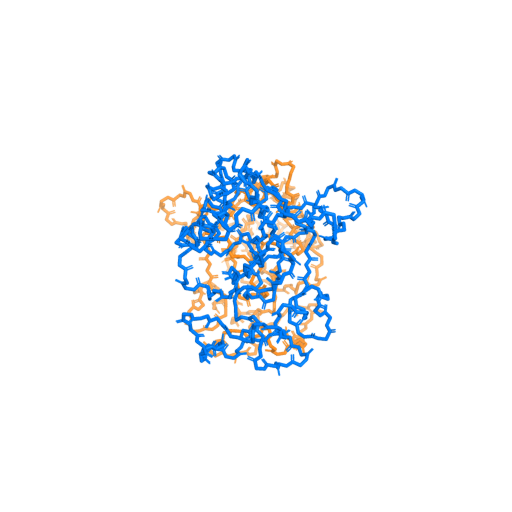1.648 3.555 1 97.56 141 TRP B C 1
ATOM 2530 O O . TRP B 1 141 ? -6.656 12.281 4.59 1 97.56 141 TRP B O 1
ATOM 2540 N N . ASN B 1 142 ? -5.93 11.109 2.85 1 97.38 142 ASN B N 1
ATOM 2541 C CA . ASN B 1 142 ? -4.527 11.398 3.133 1 97.38 142 ASN B CA 1
ATOM 2542 C C . ASN B 1 142 ? -4.191 12.859 2.871 1 97.38 142 ASN B C 1
ATOM 2544 O O . ASN B 1 142 ? -4.746 13.477 1.961 1 97.38 142 ASN B O 1
ATOM 2548 N N . PHE B 1 143 ? -3.275 13.344 3.775 1 98.44 143 PHE B N 1
ATOM 2549 C CA . PHE B 1 143 ? -2.652 14.656 3.609 1 98.44 143 PHE B CA 1
ATOM 2550 C C . PHE B 1 143 ? -3.656 15.773 3.873 1 98.44 143 PHE B C 1
ATOM 2552 O O . PHE B 1 143 ? -3.68 16.781 3.158 1 98.44 143 PHE B O 1
ATOM 2559 N N . GLU B 1 144 ? -4.578 15.5 4.68 1 98.31 144 GLU B N 1
ATOM 2560 C CA . GLU B 1 144 ? -5.219 16.625 5.367 1 98.31 144 GLU B CA 1
ATOM 2561 C C . GLU B 1 144 ? -4.293 17.234 6.414 1 98.31 144 GLU B C 1
ATOM 2563 O O . GLU B 1 144 ? -3.471 16.531 7.004 1 98.31 144 GLU B O 1
ATOM 2568 N N . LYS B 1 145 ? -4.387 18.531 6.602 1 98.81 145 LYS B N 1
ATOM 2569 C CA . LYS B 1 145 ? -3.396 19.234 7.41 1 98.81 145 LYS B CA 1
ATOM 2570 C C . LYS B 1 145 ? -4.07 20.141 8.445 1 98.81 145 LYS B C 1
ATOM 2572 O O . LYS B 1 145 ? -5.148 20.672 8.203 1 98.81 145 LYS B O 1
ATOM 2577 N N . PHE B 1 146 ? -3.422 20.203 9.547 1 98.88 146 PHE B N 1
ATOM 2578 C CA . PHE B 1 146 ? -3.807 21.109 10.633 1 98.88 146 PHE B CA 1
ATOM 2579 C C . PHE B 1 146 ? -2.658 22.031 11 1 98.88 146 PHE B C 1
ATOM 2581 O O . PHE B 1 146 ? -1.526 21.594 11.188 1 98.88 146 PHE B O 1
ATOM 2588 N N . LEU B 1 147 ? -2.953 23.281 10.984 1 98.81 147 LEU B N 1
ATOM 2589 C CA . LEU B 1 147 ? -1.981 24.297 11.406 1 98.81 147 LEU B CA 1
ATOM 2590 C C . LEU B 1 147 ? -2.287 24.781 12.82 1 98.81 147 LEU B C 1
ATOM 2592 O O . LEU B 1 147 ? -3.436 25.094 13.141 1 98.81 147 LEU B O 1
ATOM 2596 N N . ILE B 1 148 ? -1.279 24.766 13.664 1 97.94 148 ILE B N 1
ATOM 2597 C CA . ILE B 1 148 ? -1.385 25.172 15.062 1 97.94 148 ILE B CA 1
ATOM 2598 C C . ILE B 1 148 ? -0.458 26.344 15.328 1 97.94 148 ILE B C 1
ATOM 2600 O O . ILE B 1 148 ? 0.7 26.344 14.906 1 97.94 148 ILE B O 1
ATOM 2604 N N . ASP B 1 149 ? -0.901 27.328 16.016 1 97.06 149 ASP B N 1
ATOM 2605 C CA . ASP B 1 149 ? -0.089 28.516 16.219 1 97.06 149 ASP B CA 1
ATOM 2606 C C . ASP B 1 149 ? 0.894 28.312 17.375 1 97.06 149 ASP B C 1
ATOM 2608 O O . ASP B 1 149 ? 0.98 27.219 17.938 1 97.06 149 ASP B O 1
ATOM 2612 N N . ARG B 1 150 ? 1.646 29.328 17.797 1 95.19 150 ARG B N 1
ATOM 2613 C CA . ARG B 1 150 ? 2.75 29.234 18.734 1 95.19 150 ARG B CA 1
ATOM 2614 C C . ARG B 1 150 ? 2.24 28.938 20.141 1 95.19 150 ARG B C 1
ATOM 2616 O O . ARG B 1 150 ? 2.986 28.438 20.984 1 95.19 150 ARG B O 1
ATOM 2623 N N . ASP B 1 151 ? 1.005 29.234 20.422 1 93.31 151 ASP B N 1
ATOM 2624 C CA . ASP B 1 151 ? 0.432 29.047 21.75 1 93.31 151 ASP B CA 1
ATOM 2625 C C . ASP B 1 151 ? -0.24 27.688 21.875 1 93.31 151 ASP B C 1
ATOM 2627 O O . ASP B 1 151 ? -0.871 27.391 22.891 1 93.31 151 ASP B O 1
ATOM 2631 N N . GLY B 1 152 ? -0.228 26.922 20.734 1 93.75 152 GLY B N 1
ATOM 2632 C CA . GLY B 1 152 ? -0.834 25.609 20.766 1 93.75 152 GLY B CA 1
ATOM 2633 C C . GLY B 1 152 ? -2.307 25.609 20.391 1 93.75 152 GLY B C 1
ATOM 2634 O O . GLY B 1 152 ? -3.01 24.625 20.594 1 93.75 152 GLY B O 1
ATOM 2635 N N . VAL B 1 153 ? -2.73 26.75 19.938 1 95.5 153 VAL B N 1
ATOM 2636 C CA . VAL B 1 153 ? -4.133 26.875 19.547 1 95.5 153 VAL B CA 1
ATOM 2637 C C . VAL B 1 153 ? -4.305 26.469 18.094 1 95.5 153 VAL B C 1
ATOM 2639 O O . VAL B 1 153 ? -3.643 27.031 17.203 1 95.5 153 VAL B O 1
ATOM 2642 N N . PRO B 1 154 ? -5.191 25.5 17.797 1 98 154 PRO B N 1
ATOM 2643 C CA . PRO B 1 154 ? -5.469 25.172 16.391 1 98 154 PRO B CA 1
ATOM 2644 C C . PRO B 1 154 ? -5.934 26.375 15.578 1 98 154 PRO B C 1
ATOM 2646 O O . PRO B 1 154 ? -6.828 27.109 16.016 1 98 154 PRO B O 1
ATOM 2649 N N . PHE B 1 155 ? -5.34 26.594 14.461 1 98.38 155 PHE B N 1
ATOM 2650 C CA . PHE B 1 155 ? -5.547 27.781 13.664 1 98.38 155 PHE B CA 1
ATOM 2651 C C . PHE B 1 155 ? -6.434 27.5 12.461 1 98.38 155 PHE B C 1
ATOM 2653 O O . PHE B 1 155 ? -7.465 28.141 12.266 1 98.38 155 PHE B O 1
ATOM 2660 N N . LYS B 1 156 ? -5.98 26.484 11.688 1 98.69 156 LYS B N 1
ATOM 2661 C CA . LYS B 1 156 ? -6.684 26.219 10.43 1 98.69 156 LYS B CA 1
ATOM 2662 C C . LYS B 1 156 ? -6.469 24.781 9.977 1 98.69 156 LYS B C 1
ATOM 2664 O O . LYS B 1 156 ? -5.43 24.188 10.258 1 98.69 156 LYS B O 1
ATOM 2669 N N . ARG B 1 157 ? -7.512 24.25 9.32 1 98.81 157 ARG B N 1
ATOM 2670 C CA . ARG B 1 157 ? -7.492 22.906 8.742 1 98.81 157 ARG B CA 1
ATOM 2671 C C . ARG B 1 157 ? -7.629 22.969 7.223 1 98.81 157 ARG B C 1
ATOM 2673 O O . ARG B 1 157 ? -8.391 23.781 6.695 1 98.81 157 ARG B O 1
ATOM 2680 N N . TYR B 1 158 ? -6.852 22.156 6.469 1 98.81 158 TYR B N 1
ATOM 2681 C CA . TYR B 1 158 ? -6.797 22.141 5.012 1 98.81 158 TYR B CA 1
ATOM 2682 C C . TYR B 1 158 ? -7.113 20.766 4.461 1 98.81 158 TYR B C 1
ATOM 2684 O O . TYR B 1 158 ? -6.574 19.766 4.938 1 98.81 158 TYR B O 1
ATOM 2692 N N . SER B 1 159 ? -7.906 20.688 3.443 1 98.25 159 SER B N 1
ATOM 2693 C CA . SER B 1 159 ? -8.297 19.422 2.85 1 98.25 159 SER B CA 1
ATOM 2694 C C . SER B 1 159 ? -7.148 18.812 2.049 1 98.25 159 SER B C 1
ATOM 2696 O O . SER B 1 159 ? -6.125 19.453 1.826 1 98.25 159 SER B O 1
ATOM 2698 N N . ARG B 1 160 ? -7.383 17.594 1.603 1 95.19 160 ARG B N 1
ATOM 2699 C CA . ARG B 1 160 ? -6.406 16.906 0.768 1 95.19 160 ARG B CA 1
ATOM 2700 C C . ARG B 1 160 ? -6.191 17.656 -0.549 1 95.19 160 ARG B C 1
ATOM 2702 O O . ARG B 1 160 ? -5.141 17.516 -1.181 1 95.19 160 ARG B O 1
ATOM 2709 N N . SER B 1 161 ? -7.141 18.453 -0.963 1 96 161 SER B N 1
ATOM 2710 C CA . SER B 1 161 ? -7.082 19.125 -2.258 1 96 161 SER B CA 1
ATOM 2711 C C . SER B 1 161 ? -6.281 20.422 -2.176 1 96 161 SER B C 1
ATOM 2713 O O . SER B 1 161 ? -5.895 20.984 -3.201 1 96 161 SER B O 1
ATOM 2715 N N . PHE B 1 162 ? -6.152 20.922 -0.999 1 97.81 162 PHE B N 1
ATOM 2716 C CA . PHE B 1 162 ? -5.371 22.141 -0.821 1 97.81 162 PHE B CA 1
ATOM 2717 C C . PHE B 1 162 ? -3.883 21.875 -1.02 1 97.81 162 PHE B C 1
ATOM 2719 O O . PHE B 1 162 ? -3.312 21 -0.35 1 97.81 162 PHE B O 1
ATOM 2726 N N . GLU B 1 163 ? -3.326 22.609 -1.872 1 97.81 163 GLU B N 1
ATOM 2727 C CA . GLU B 1 163 ? -1.908 22.375 -2.135 1 97.81 163 GLU B CA 1
ATOM 2728 C C . GLU B 1 163 ? -1.062 22.672 -0.9 1 97.81 163 GLU B C 1
ATOM 2730 O O . GLU B 1 163 ? -1.133 23.781 -0.345 1 97.81 163 GLU B O 1
ATOM 2735 N N . THR B 1 164 ? -0.232 21.766 -0.481 1 98.69 164 THR B N 1
ATOM 2736 C CA . THR B 1 164 ? 0.505 21.828 0.776 1 98.69 164 THR B CA 1
ATOM 2737 C C . THR B 1 164 ? 1.397 23.062 0.818 1 98.69 164 THR B C 1
ATOM 2739 O O . THR B 1 164 ? 1.441 23.766 1.827 1 98.69 164 THR B O 1
ATOM 2742 N N . ILE B 1 165 ? 2.004 23.391 -0.325 1 98.81 165 ILE B N 1
ATOM 2743 C CA . ILE B 1 165 ? 2.977 24.484 -0.357 1 98.81 165 ILE B CA 1
ATOM 2744 C C . ILE B 1 165 ? 2.271 25.812 -0.11 1 98.81 165 ILE B C 1
ATOM 2746 O O . ILE B 1 165 ? 2.879 26.75 0.394 1 98.81 165 ILE B O 1
ATOM 2750 N N . LYS B 1 166 ? 1.027 25.859 -0.361 1 98.69 166 LYS B N 1
ATOM 2751 C CA . LYS B 1 166 ? 0.272 27.109 -0.253 1 98.69 166 LYS B CA 1
ATOM 2752 C C . LYS B 1 166 ? -0.037 27.438 1.204 1 98.69 166 LYS B C 1
ATOM 2754 O O . LYS B 1 166 ? -0.457 28.562 1.518 1 98.69 166 LYS B O 1
ATOM 2759 N N . ILE B 1 167 ? 0.23 26.531 2.096 1 98.75 167 ILE B N 1
ATOM 2760 C CA . ILE B 1 167 ? 0.052 26.797 3.521 1 98.75 167 ILE B CA 1
ATOM 2761 C C . ILE B 1 167 ? 1.077 27.828 3.988 1 98.75 167 ILE B C 1
ATOM 2763 O O . ILE B 1 167 ? 0.925 28.422 5.059 1 98.75 167 ILE B O 1
ATOM 2767 N N . GLN B 1 168 ? 2.053 28.078 3.166 1 98.62 168 GLN B N 1
ATOM 2768 C CA . GLN B 1 168 ? 3.123 29.016 3.5 1 98.62 168 GLN B CA 1
ATOM 2769 C C . GLN B 1 168 ? 2.564 30.375 3.889 1 98.62 168 GLN B C 1
ATOM 2771 O O . GLN B 1 168 ? 3.104 31.047 4.773 1 98.62 168 GLN B O 1
ATOM 2776 N N . ASP B 1 169 ? 1.489 30.812 3.262 1 98.38 169 ASP B N 1
ATOM 2777 C CA . ASP B 1 169 ? 0.925 32.125 3.561 1 98.38 169 ASP B CA 1
ATOM 2778 C C . ASP B 1 169 ? 0.435 32.188 5.008 1 98.38 169 ASP B C 1
ATOM 2780 O O . ASP B 1 169 ? 0.694 33.188 5.707 1 98.38 169 ASP B O 1
ATOM 2784 N N . ASP B 1 170 ? -0.22 31.156 5.422 1 98.62 170 ASP B N 1
ATOM 2785 C CA . ASP B 1 170 ? -0.714 31.109 6.793 1 98.62 170 ASP B CA 1
ATOM 2786 C C . ASP B 1 170 ? 0.431 30.906 7.781 1 98.62 170 ASP B C 1
ATOM 2788 O O . ASP B 1 170 ? 0.403 31.438 8.891 1 98.62 170 ASP B O 1
ATOM 2792 N N . ILE B 1 171 ? 1.396 30.109 7.387 1 98.62 171 ILE B N 1
ATOM 2793 C CA . ILE B 1 171 ? 2.574 29.906 8.219 1 98.62 171 ILE B CA 1
ATOM 2794 C C . ILE B 1 171 ? 3.271 31.234 8.461 1 98.62 171 ILE B C 1
ATOM 2796 O O . ILE B 1 171 ? 3.592 31.578 9.602 1 98.62 171 ILE B O 1
ATOM 2800 N N . GLU B 1 172 ? 3.426 32 7.402 1 98.06 172 GLU B N 1
ATOM 2801 C CA . GLU B 1 172 ? 4.082 33.312 7.516 1 98.06 172 GLU B CA 1
ATOM 2802 C C . GLU B 1 172 ? 3.287 34.25 8.414 1 98.06 172 GLU B C 1
ATOM 2804 O O . GLU B 1 172 ? 3.867 34.969 9.219 1 98.06 172 GLU B O 1
ATOM 2809 N N . LYS B 1 173 ? 2.059 34.219 8.234 1 97.75 173 LYS B N 1
ATOM 2810 C CA . LYS B 1 173 ? 1.19 35.031 9.086 1 97.75 173 LYS B CA 1
ATOM 2811 C C . LYS B 1 173 ? 1.398 34.688 10.562 1 97.75 173 LYS B C 1
ATOM 2813 O O . LYS B 1 173 ? 1.528 35.594 11.391 1 97.75 173 LYS B O 1
ATOM 2818 N N . LEU B 1 174 ? 1.476 33.406 10.906 1 97.69 174 LEU B N 1
ATOM 2819 C CA . LEU B 1 174 ? 1.611 32.969 12.297 1 97.69 174 LEU B CA 1
ATOM 2820 C C . LEU B 1 174 ? 3.014 33.281 12.82 1 97.69 174 LEU B C 1
ATOM 2822 O O . LEU B 1 174 ? 3.189 33.562 14.008 1 97.69 174 LEU B O 1
ATOM 2826 N N . LEU B 1 175 ? 3.986 33.219 11.93 1 96.56 175 LEU B N 1
ATOM 2827 C CA . LEU B 1 175 ? 5.371 33.406 12.344 1 96.56 175 LEU B CA 1
ATOM 2828 C C . LEU B 1 175 ? 5.652 34.906 12.586 1 96.56 175 LEU B C 1
ATOM 2830 O O . LEU B 1 175 ? 6.598 35.25 13.297 1 96.56 175 LEU B O 1
ATOM 2834 N N . GLN B 1 176 ? 4.914 35.688 11.898 1 93 176 GLN B N 1
ATOM 2835 C CA . GLN B 1 176 ? 5.07 37.156 12.07 1 93 176 GLN B CA 1
ATOM 2836 C C . GLN B 1 176 ? 4.488 37.594 13.406 1 93 176 GLN B C 1
ATOM 2838 O O . GLN B 1 176 ? 4.832 38.688 13.898 1 93 176 GLN B O 1
ATOM 2843 N N . GLN B 1 177 ? 3.52 36.875 13.883 1 84.69 177 GLN B N 1
ATOM 2844 C CA . GLN B 1 177 ? 2.914 37.25 15.156 1 84.69 177 GLN B CA 1
ATOM 2845 C C . GLN B 1 177 ? 3.906 37.094 16.297 1 84.69 177 GLN B C 1
ATOM 2847 O O . GLN B 1 177 ? 3.701 37.625 17.391 1 84.69 177 GLN B O 1
ATOM 2852 N N . GLY B 1 178 ? 5.285 37.406 16.094 1 61.44 178 GLY B N 1
ATOM 2853 C CA . GLY B 1 178 ? 6.363 37.375 17.062 1 61.44 178 GLY B CA 1
ATOM 2854 C C . GLY B 1 178 ? 6.023 36.594 18.312 1 61.44 178 GLY B C 1
ATOM 2855 O O . GLY B 1 178 ? 4.859 36.25 18.531 1 61.44 178 GLY B O 1
ATOM 2856 N N . PRO B 1 179 ? 7.188 35.875 18.922 1 57.94 179 PRO B N 1
ATOM 2857 C CA . PRO B 1 179 ? 6.93 35.625 20.344 1 57.94 179 PRO B CA 1
ATOM 2858 C C . PRO B 1 179 ? 6.551 36.875 21.125 1 57.94 179 PRO B C 1
ATOM 2860 O O . PRO B 1 179 ? 6.844 38 20.672 1 57.94 179 PRO B O 1
#

Sequence (358 aa):
ARPLGVAEPLELGSLQGRVLLVSNVASLGTTTRDFTQLRELQQRYGSRGLTVLAFPCNQFGHQENATNEEILNSLKHVRPGQGYEPNFTVFEKCEVNGANAHPLFTFLKDALPFPHDDPMALMSNPQFIIWSPVCRNDVAWNFEKFLIDRDGVPFKRYSRSFETIKIQDDIEKLLQQGPARPLGVAEPLELGSLQGRVLLVSNVASLGTTTRDFTQLRELQQRYGSRGLTVLAFPCNQFGHQENATNEEILNSLKHVRPGQGYEPNFTVFEKCEVNGANAHPLFTFLKDALPFPHDDPMALMSNPQFIIWSPVCRNDVAWNFEKFLIDRDGVPFKRYSRSFETIKIQDDIEKLLQQGP